Protein AF-A0A661SYS7-F1 (afdb_monomer_lite)

Structure (mmCIF, N/CA/C/O backbone):
data_AF-A0A661SYS7-F1
#
_entry.id   AF-A0A661SYS7-F1
#
loop_
_atom_site.group_PDB
_atom_site.id
_atom_site.type_symbol
_atom_site.label_atom_id
_atom_site.label_alt_id
_atom_site.label_comp_id
_atom_site.label_asym_id
_atom_site.label_entity_id
_atom_site.label_seq_id
_atom_site.pdbx_PDB_ins_code
_atom_site.Cartn_x
_atom_site.Cartn_y
_atom_site.Cartn_z
_atom_site.occupancy
_atom_site.B_iso_or_equiv
_atom_site.auth_seq_id
_atom_site.auth_comp_id
_atom_site.auth_asym_id
_atom_site.auth_atom_id
_atom_site.pdbx_PDB_model_num
ATOM 1 N N . MET A 1 1 ? -28.276 16.777 9.495 1.00 79.69 1 MET A N 1
ATOM 2 C CA . MET A 1 1 ? -27.075 16.550 8.661 1.00 79.69 1 MET A CA 1
ATOM 3 C C . MET A 1 1 ? -27.066 15.090 8.236 1.00 79.69 1 MET A C 1
ATOM 5 O O . MET A 1 1 ? -27.698 14.300 8.927 1.00 79.69 1 MET A O 1
ATOM 9 N N . ALA A 1 2 ? -26.453 14.749 7.099 1.00 90.81 2 ALA A N 1
ATOM 10 C CA . ALA A 1 2 ? -26.312 13.352 6.680 1.00 90.81 2 ALA A CA 1
ATOM 11 C C . ALA A 1 2 ? -25.307 12.628 7.593 1.00 90.81 2 ALA A C 1
ATOM 13 O O . ALA A 1 2 ? -24.306 13.231 7.975 1.00 90.81 2 ALA A O 1
ATOM 14 N N . ASP A 1 3 ? -25.590 11.375 7.947 1.00 94.62 3 ASP A N 1
ATOM 15 C CA . ASP A 1 3 ? -24.655 10.495 8.655 1.00 94.62 3 ASP A CA 1
ATOM 16 C C . ASP A 1 3 ? -23.738 9.830 7.620 1.00 94.62 3 ASP A C 1
ATOM 18 O O . ASP A 1 3 ? -24.224 9.177 6.695 1.00 94.62 3 ASP A O 1
ATOM 22 N N . LEU A 1 4 ? -22.430 10.059 7.743 1.00 96.00 4 LEU A N 1
ATOM 23 C CA . LEU A 1 4 ? -21.405 9.480 6.870 1.00 96.00 4 LEU A CA 1
ATOM 24 C C . LEU A 1 4 ? -20.674 8.309 7.535 1.00 96.00 4 LEU A C 1
ATOM 26 O O . LEU A 1 4 ? -19.713 7.804 6.965 1.00 96.00 4 LEU A O 1
ATOM 30 N N . SER A 1 5 ? -21.090 7.870 8.723 1.00 96.69 5 SER A N 1
ATOM 31 C CA . SER A 1 5 ? -20.424 6.764 9.399 1.00 96.69 5 SER A CA 1
ATOM 32 C C . SER A 1 5 ? -20.592 5.444 8.643 1.00 96.69 5 SER A C 1
ATOM 34 O O . SER A 1 5 ? -21.622 5.173 8.020 1.00 96.69 5 SER A O 1
ATOM 36 N N . VAL A 1 6 ? -19.555 4.608 8.686 1.00 97.56 6 VAL A N 1
ATOM 37 C CA . VAL A 1 6 ? -19.518 3.303 8.013 1.00 97.56 6 VAL A CA 1
ATOM 38 C C . VAL A 1 6 ? -18.922 2.244 8.930 1.00 97.56 6 VAL A C 1
ATOM 40 O O . VAL A 1 6 ? -18.131 2.553 9.817 1.00 97.56 6 VAL A O 1
ATOM 43 N N . VAL A 1 7 ? -19.284 0.980 8.711 1.00 97.81 7 VAL A N 1
ATOM 44 C CA . VAL A 1 7 ? -18.572 -0.153 9.310 1.00 97.81 7 VAL A CA 1
ATOM 45 C C . VAL A 1 7 ? -17.688 -0.765 8.234 1.00 97.81 7 VAL A C 1
ATOM 47 O O . VAL A 1 7 ? -18.194 -1.321 7.262 1.00 97.81 7 VAL A O 1
ATOM 50 N N . PHE A 1 8 ? -16.376 -0.654 8.403 1.00 97.06 8 PHE A N 1
ATOM 51 C CA . PHE A 1 8 ? -15.381 -1.187 7.480 1.00 97.06 8 PHE A CA 1
ATOM 52 C C . PHE A 1 8 ? -14.474 -2.166 8.217 1.00 97.06 8 PHE A C 1
ATOM 54 O O . PHE A 1 8 ? -13.973 -1.852 9.292 1.00 97.06 8 PHE A O 1
ATOM 61 N N . ALA A 1 9 ? -14.314 -3.374 7.668 1.00 95.62 9 ALA A N 1
ATOM 62 C CA . ALA A 1 9 ? -13.541 -4.454 8.286 1.00 95.62 9 ALA A CA 1
ATOM 63 C C . ALA A 1 9 ? -13.892 -4.691 9.778 1.00 95.62 9 ALA A C 1
ATOM 65 O O . ALA A 1 9 ? -13.035 -4.987 10.598 1.00 95.62 9 ALA A O 1
ATOM 66 N N . GLY A 1 10 ? -15.165 -4.523 10.157 1.00 94.62 10 GLY A N 1
ATOM 67 C CA . GLY A 1 10 ? -15.627 -4.683 11.544 1.00 94.62 10 GLY A CA 1
ATOM 68 C C . GLY A 1 10 ? -15.378 -3.486 12.474 1.00 94.62 10 GLY A C 1
ATOM 69 O O . GLY A 1 10 ? -15.810 -3.524 13.623 1.00 94.62 10 GLY A O 1
ATOM 70 N N . LYS A 1 11 ? -14.751 -2.405 11.995 1.00 95.00 11 LYS A N 1
ATOM 71 C CA . LYS A 1 11 ? -14.533 -1.155 12.739 1.00 95.00 11 LYS A CA 1
ATOM 72 C C . LYS A 1 11 ? -15.560 -0.104 12.325 1.00 95.00 11 LYS A C 1
ATOM 74 O O . LYS A 1 11 ? -15.851 0.050 11.140 1.00 95.00 11 LYS A O 1
ATOM 79 N N . LYS A 1 12 ? -16.123 0.624 13.293 1.00 97.31 12 LYS A N 1
ATOM 80 C CA . LYS A 1 12 ? -17.020 1.755 13.023 1.00 97.31 12 LYS A CA 1
ATOM 81 C C . LYS A 1 12 ? -16.184 3.016 12.820 1.00 97.31 12 LYS A C 1
ATOM 83 O O . LYS A 1 12 ? -15.505 3.438 13.745 1.00 97.31 12 LYS A O 1
ATOM 88 N N . LEU A 1 13 ? -16.281 3.617 11.641 1.00 97.94 13 LEU A N 1
ATOM 89 C CA . LEU A 1 13 ? -15.545 4.817 11.255 1.00 97.94 13 LEU A CA 1
ATOM 90 C C . LEU A 1 13 ? -16.510 5.991 11.080 1.00 97.94 13 LEU A C 1
ATOM 92 O O . LEU A 1 13 ? -17.631 5.808 10.597 1.00 97.94 13 LEU A O 1
ATOM 96 N N . ARG A 1 14 ? -16.075 7.206 11.421 1.00 97.00 14 ARG A N 1
ATOM 97 C CA . ARG A 1 14 ? -16.878 8.438 11.262 1.00 97.00 14 ARG A CA 1
ATOM 98 C C . ARG A 1 14 ? -17.193 8.816 9.813 1.00 97.00 14 ARG A C 1
ATOM 100 O O . ARG A 1 14 ? -18.133 9.566 9.566 1.00 97.00 14 ARG A O 1
ATOM 107 N N . SER A 1 15 ? -16.390 8.330 8.871 1.00 96.38 15 SER A N 1
ATOM 108 C CA . SER A 1 15 ? -16.443 8.681 7.452 1.00 96.38 15 SER A CA 1
ATOM 109 C C . SER A 1 15 ? -15.826 7.557 6.611 1.00 96.38 15 SER A C 1
ATOM 111 O O . SER A 1 15 ? -14.873 6.927 7.073 1.00 96.38 15 SER A O 1
ATOM 113 N N . PRO A 1 16 ? -16.294 7.311 5.371 1.00 96.31 16 PRO A N 1
ATOM 114 C CA . PRO A 1 16 ? -15.618 6.417 4.431 1.00 96.31 16 PRO A CA 1
ATOM 115 C C . PRO A 1 16 ? -14.382 7.060 3.787 1.00 96.31 16 PRO A C 1
ATOM 117 O O . PRO A 1 16 ? -13.710 6.419 2.985 1.00 96.31 16 PRO A O 1
ATOM 120 N N . LEU A 1 17 ? -14.126 8.344 4.052 1.00 96.62 17 LEU A N 1
ATOM 121 C CA . LEU A 1 17 ? -12.993 9.071 3.497 1.00 96.62 17 LEU A CA 1
ATOM 122 C C . LEU A 1 17 ? -11.786 8.905 4.413 1.00 96.62 17 LEU A C 1
ATOM 124 O O . LEU A 1 17 ? -11.873 9.190 5.605 1.00 96.62 17 LEU A O 1
ATOM 128 N N . GLY A 1 18 ? -10.652 8.520 3.846 1.00 94.31 18 GLY A N 1
ATOM 129 C CA . GLY A 1 18 ? -9.384 8.485 4.559 1.00 94.31 18 GLY A CA 1
ATOM 130 C C . GLY A 1 18 ? -8.212 8.744 3.629 1.00 94.31 18 GLY A C 1
ATOM 131 O O . GLY A 1 18 ? -8.386 9.074 2.452 1.00 94.31 18 GLY A O 1
ATOM 132 N N . ILE A 1 19 ? -7.011 8.622 4.179 1.00 92.31 19 ILE A N 1
ATOM 133 C CA . ILE A 1 19 ? -5.780 9.051 3.517 1.00 92.31 19 ILE A CA 1
ATOM 134 C C . ILE A 1 19 ? -4.969 7.835 3.106 1.00 92.31 19 ILE A C 1
ATOM 136 O O . ILE A 1 19 ? -4.569 7.056 3.961 1.00 92.31 19 ILE A O 1
ATOM 140 N N . ALA A 1 20 ? -4.729 7.663 1.805 1.00 91.19 20 ALA A N 1
ATOM 141 C CA . ALA A 1 20 ? -3.965 6.528 1.290 1.00 91.19 20 ALA A CA 1
ATOM 142 C C . ALA A 1 20 ? -2.535 6.492 1.859 1.00 91.19 20 ALA A C 1
ATOM 144 O O . ALA A 1 20 ? -1.969 7.537 2.163 1.00 91.19 20 ALA A O 1
ATOM 145 N N . SER A 1 21 ? -1.924 5.306 1.940 1.00 90.94 21 SER A N 1
ATOM 146 C CA . SER A 1 21 ? -0.518 5.170 2.350 1.00 90.94 21 SER A CA 1
ATOM 147 C C . SER A 1 21 ? 0.402 5.988 1.436 1.00 90.94 21 SER A C 1
ATOM 149 O O . SER A 1 21 ? 0.436 5.770 0.220 1.00 90.94 21 SER A O 1
ATOM 151 N N . HIS A 1 22 ? 1.129 6.934 2.023 1.00 83.56 22 HIS A N 1
ATOM 152 C CA . HIS A 1 22 ? 2.109 7.792 1.363 1.00 83.56 22 HIS A CA 1
ATOM 153 C C . HIS A 1 22 ? 3.153 8.232 2.394 1.00 83.56 22 HIS A C 1
ATOM 155 O O . HIS A 1 22 ? 2.853 8.267 3.579 1.00 83.56 22 HIS A O 1
ATOM 161 N N . ALA A 1 23 ? 4.373 8.540 1.954 1.00 69.62 23 ALA A N 1
ATOM 162 C CA . ALA A 1 23 ? 5.379 9.147 2.822 1.00 69.62 23 ALA A CA 1
ATOM 163 C C . ALA A 1 23 ? 5.215 10.671 2.758 1.00 69.62 23 ALA A C 1
ATOM 165 O O . ALA A 1 23 ? 5.449 11.258 1.697 1.00 69.62 23 ALA A O 1
ATOM 166 N N . VAL A 1 24 ? 4.782 11.301 3.853 1.00 63.81 24 VAL A N 1
ATOM 167 C CA . VAL A 1 24 ? 4.549 12.752 3.893 1.00 63.81 24 VAL A CA 1
ATOM 168 C C . VAL A 1 24 ? 5.875 13.508 3.926 1.00 63.81 24 VAL A C 1
ATOM 170 O O . VAL A 1 24 ? 6.081 14.453 3.159 1.00 63.81 24 VAL A O 1
ATOM 173 N N . PHE A 1 25 ? 6.790 13.106 4.811 1.00 61.47 25 PHE A N 1
ATOM 174 C CA . PHE A 1 25 ? 8.048 13.821 4.978 1.00 61.47 25 PHE A CA 1
ATOM 175 C C . PHE A 1 25 ? 9.115 13.361 3.983 1.00 61.47 25 PHE A C 1
ATOM 177 O O . PHE A 1 25 ? 9.434 12.175 3.857 1.00 61.47 25 PHE A O 1
ATOM 184 N N . ASN A 1 26 ? 9.732 14.352 3.325 1.00 51.50 26 ASN A N 1
ATOM 185 C CA . ASN A 1 26 ? 10.940 14.198 2.516 1.00 51.50 26 ASN A CA 1
ATOM 186 C C . ASN A 1 26 ? 12.103 13.708 3.409 1.00 51.50 26 ASN A C 1
ATOM 188 O O . ASN A 1 26 ? 12.916 14.507 3.870 1.00 51.50 26 ASN A O 1
ATOM 192 N N . GLY A 1 27 ? 12.154 12.409 3.707 1.00 51.44 27 GLY A N 1
ATOM 193 C CA . GLY A 1 27 ? 13.092 11.867 4.688 1.00 51.44 27 GLY A CA 1
ATOM 194 C C . GLY A 1 27 ? 13.005 10.362 4.974 1.00 51.44 27 GLY A C 1
ATOM 195 O O . GLY A 1 27 ? 13.936 9.843 5.574 1.00 51.44 27 GLY A O 1
ATOM 196 N N . GLY A 1 28 ? 11.982 9.641 4.495 1.00 50.62 28 GLY A N 1
ATOM 197 C CA . GLY A 1 28 ? 11.879 8.195 4.760 1.00 50.62 28 GLY A CA 1
ATOM 198 C C . GLY A 1 28 ? 11.514 7.893 6.218 1.00 50.62 28 GLY A C 1
ATOM 199 O O . GLY A 1 28 ? 12.083 6.986 6.809 1.00 50.62 28 GLY A O 1
ATOM 200 N N . LEU A 1 29 ? 10.598 8.688 6.792 1.00 58.44 29 LEU A N 1
ATOM 201 C CA . LEU A 1 29 ? 10.303 8.758 8.232 1.00 58.44 29 LEU A CA 1
ATOM 202 C C . LEU A 1 29 ? 11.557 8.895 9.101 1.00 58.44 29 LEU A C 1
ATOM 204 O O . LEU A 1 29 ? 11.936 7.991 9.835 1.00 58.44 29 LEU A O 1
ATOM 208 N N . ILE A 1 30 ? 12.179 10.073 9.058 1.00 64.44 30 ILE A N 1
ATOM 209 C CA . ILE A 1 30 ? 13.237 10.421 10.024 1.00 64.44 30 ILE A CA 1
ATOM 210 C C . ILE A 1 30 ? 12.635 10.649 11.422 1.00 64.44 30 ILE A C 1
ATOM 212 O O . ILE A 1 30 ? 13.337 10.538 12.421 1.00 64.44 30 ILE A O 1
ATOM 216 N N . ASP A 1 31 ? 11.347 11.001 11.494 1.00 84.88 31 ASP A N 1
ATOM 217 C CA . ASP A 1 31 ? 10.690 11.452 12.719 1.00 84.88 31 ASP A CA 1
ATOM 218 C C . ASP A 1 31 ? 9.232 10.950 12.770 1.00 84.88 31 ASP A C 1
ATOM 220 O O . ASP A 1 31 ? 8.354 11.568 12.157 1.00 84.88 31 ASP A O 1
ATOM 224 N N . PRO A 1 32 ? 8.964 9.813 13.439 1.00 89.31 32 PRO A N 1
ATOM 225 C CA . PRO A 1 32 ? 7.627 9.226 13.489 1.00 89.31 32 PRO A CA 1
ATOM 226 C C . PRO A 1 32 ? 6.611 10.109 14.222 1.00 89.31 32 PRO A C 1
ATOM 228 O O . PRO A 1 32 ? 5.442 10.101 13.855 1.00 89.31 32 PRO A O 1
ATOM 231 N N . HIS A 1 33 ? 7.040 10.928 15.186 1.00 91.19 33 HIS A N 1
ATOM 232 C CA . HIS A 1 33 ? 6.138 11.842 15.890 1.00 91.19 33 HIS A CA 1
ATOM 233 C C . HIS A 1 33 ? 5.642 12.961 14.974 1.00 91.19 33 HIS A C 1
ATOM 235 O O . HIS A 1 33 ? 4.456 13.258 14.961 1.00 91.19 33 HIS A O 1
ATOM 241 N N . LYS A 1 34 ? 6.514 13.523 14.127 1.00 89.94 34 LYS A N 1
ATOM 242 C CA . LYS A 1 34 ? 6.069 14.509 13.127 1.00 89.94 34 LYS A CA 1
ATOM 243 C C . LYS A 1 34 ? 5.132 13.910 12.088 1.00 89.94 34 LYS A C 1
ATOM 245 O O . LYS A 1 34 ? 4.201 14.584 11.659 1.00 89.94 34 LYS A O 1
ATOM 250 N N . GLU A 1 35 ? 5.389 12.675 11.653 1.00 90.00 35 GLU A N 1
ATOM 251 C CA . GLU A 1 35 ? 4.465 11.961 10.761 1.00 90.00 35 GLU A CA 1
ATOM 252 C C . GLU A 1 35 ? 3.107 11.757 11.445 1.00 90.00 35 GLU A C 1
ATOM 254 O O . GLU A 1 35 ? 2.084 12.010 10.814 1.00 90.00 35 GLU A O 1
ATOM 259 N N . ALA A 1 36 ? 3.085 11.403 12.735 1.00 92.94 36 ALA A N 1
ATOM 260 C CA . ALA A 1 36 ? 1.852 11.315 13.512 1.00 92.94 36 ALA A CA 1
ATOM 261 C C . ALA A 1 36 ? 1.118 12.665 13.578 1.00 92.94 36 ALA A C 1
ATOM 263 O O . ALA A 1 36 ? -0.054 12.717 13.212 1.00 92.94 36 ALA A O 1
ATOM 264 N N . ASP A 1 37 ? 1.811 13.753 13.943 1.00 92.81 37 ASP A N 1
ATOM 265 C CA . ASP A 1 37 ? 1.250 15.113 13.990 1.00 92.81 37 ASP A CA 1
ATOM 266 C C . ASP A 1 37 ? 0.576 15.478 12.659 1.00 92.81 37 ASP A C 1
ATOM 268 O O . ASP A 1 37 ? -0.565 15.937 12.619 1.00 92.81 37 ASP A O 1
ATOM 272 N N . HIS A 1 38 ? 1.260 15.210 11.544 1.00 92.31 38 HIS A N 1
ATOM 273 C CA . HIS A 1 38 ? 0.736 15.502 10.213 1.00 92.31 38 HIS A CA 1
ATOM 274 C C . HIS A 1 38 ? -0.471 14.629 9.850 1.00 92.31 38 HIS A C 1
ATOM 276 O O . HIS A 1 38 ? -1.446 15.112 9.275 1.00 92.31 38 HIS A O 1
ATOM 282 N N . LEU A 1 39 ? -0.440 13.334 10.178 1.00 93.56 39 LEU A N 1
ATOM 283 C CA . LEU A 1 39 ? -1.588 12.455 9.958 1.00 93.56 39 LEU A CA 1
ATOM 284 C C . LEU A 1 39 ? -2.795 12.886 10.803 1.00 93.56 39 LEU A C 1
ATOM 286 O O . LEU A 1 39 ? -3.928 12.793 10.324 1.00 93.56 39 LEU A O 1
ATOM 290 N N . MET A 1 40 ? -2.569 13.424 12.004 1.00 95.12 40 MET A N 1
ATOM 291 C CA . MET A 1 40 ? -3.621 13.982 12.854 1.00 95.12 40 MET A CA 1
ATOM 292 C C . MET A 1 40 ? -4.268 15.234 12.253 1.00 95.12 40 MET A C 1
ATOM 294 O O . MET A 1 40 ? -5.483 15.385 12.381 1.00 95.12 40 MET A O 1
ATOM 298 N N . GLU A 1 41 ? -3.544 16.060 11.487 1.00 95.38 41 GLU A N 1
ATOM 299 C CA . GLU A 1 41 ? -4.163 17.166 10.735 1.00 95.38 41 GLU A CA 1
ATOM 300 C C . GLU A 1 41 ? -5.267 16.654 9.788 1.00 95.38 41 GLU A C 1
ATOM 302 O O . GLU A 1 41 ? -6.340 17.251 9.676 1.00 95.38 41 GLU A O 1
ATOM 307 N N . TYR A 1 42 ? -5.063 15.503 9.135 1.00 95.06 42 TYR A N 1
ATOM 308 C CA . TYR A 1 42 ? -6.099 14.895 8.292 1.00 95.06 42 TYR A CA 1
ATOM 309 C C . TYR A 1 42 ? -7.298 14.387 9.096 1.00 95.06 42 TYR A C 1
ATOM 311 O O . TYR A 1 42 ? -8.441 14.463 8.632 1.00 95.06 42 TYR A O 1
ATOM 319 N N . VAL A 1 43 ? -7.050 13.876 10.300 1.00 96.19 43 VAL A N 1
ATOM 320 C CA . VAL A 1 43 ? -8.097 13.427 11.224 1.00 96.19 43 VAL A CA 1
ATOM 321 C C . VAL A 1 43 ? -8.955 14.605 11.683 1.00 96.19 43 VAL A C 1
ATOM 323 O O . VAL A 1 43 ? -10.187 14.506 11.669 1.00 96.19 43 VAL A O 1
ATOM 326 N N . GLU A 1 44 ? -8.335 15.744 11.997 1.00 95.81 44 GLU A N 1
ATOM 327 C CA . GLU A 1 44 ? -9.022 17.001 12.316 1.00 95.81 44 GLU A CA 1
ATOM 328 C C . GLU A 1 44 ? -9.856 17.524 11.136 1.00 95.81 44 GLU A C 1
ATOM 330 O O . GLU A 1 44 ? -10.951 18.056 11.329 1.00 95.81 44 GLU A O 1
ATOM 335 N N . MET A 1 45 ? -9.393 17.301 9.901 1.00 95.75 45 MET A N 1
ATOM 336 C CA . MET A 1 45 ? -10.143 17.604 8.674 1.00 95.75 45 MET A CA 1
ATOM 337 C C . MET A 1 45 ? -11.280 16.607 8.373 1.00 95.75 45 MET A C 1
ATOM 339 O O . MET A 1 45 ? -12.039 16.817 7.422 1.00 95.75 45 MET A O 1
ATOM 343 N N . GLY A 1 46 ? -11.441 15.551 9.177 1.00 94.94 46 GLY A N 1
ATOM 344 C CA . GLY A 1 46 ? -12.567 14.617 9.102 1.00 94.94 46 GLY A CA 1
ATOM 345 C C . GLY A 1 46 ? -12.265 13.263 8.455 1.00 94.94 46 GLY A C 1
ATOM 346 O O . GLY A 1 46 ? -13.209 12.561 8.075 1.00 94.94 46 GLY A O 1
ATOM 347 N N . ALA A 1 47 ? -10.992 12.875 8.323 1.00 96.75 47 ALA A N 1
ATOM 348 C CA . ALA A 1 47 ? -10.634 11.518 7.913 1.00 96.75 47 ALA A CA 1
ATOM 349 C C . ALA A 1 47 ? -11.178 10.476 8.912 1.00 96.75 47 ALA A C 1
ATOM 351 O O . ALA A 1 47 ? -11.082 10.645 10.126 1.00 96.75 47 ALA A O 1
ATOM 352 N N . GLY A 1 48 ? -11.767 9.396 8.394 1.00 97.19 48 GLY A N 1
ATOM 353 C CA . GLY A 1 48 ? -12.228 8.244 9.174 1.00 97.19 48 GLY A CA 1
ATOM 354 C C . GLY A 1 48 ? -11.168 7.160 9.354 1.00 97.19 48 GLY A C 1
ATOM 355 O O . GLY A 1 48 ? -11.363 6.238 10.137 1.00 97.19 48 GLY A O 1
ATOM 356 N N . TYR A 1 49 ? -10.053 7.254 8.634 1.00 97.44 49 TYR A N 1
ATOM 357 C CA . TYR A 1 49 ? -8.884 6.405 8.824 1.00 97.44 49 TYR A CA 1
ATOM 358 C C . TYR A 1 49 ? -7.642 7.061 8.220 1.00 97.44 49 TYR A C 1
ATOM 360 O O . TYR A 1 49 ? -7.728 7.837 7.257 1.00 97.44 49 TYR A O 1
ATOM 368 N N . VAL A 1 50 ? -6.483 6.694 8.754 1.00 96.31 50 VAL A N 1
ATOM 369 C CA . VAL A 1 50 ? -5.168 7.054 8.224 1.00 96.31 50 VAL A CA 1
ATOM 370 C C . VAL A 1 50 ? -4.366 5.789 7.970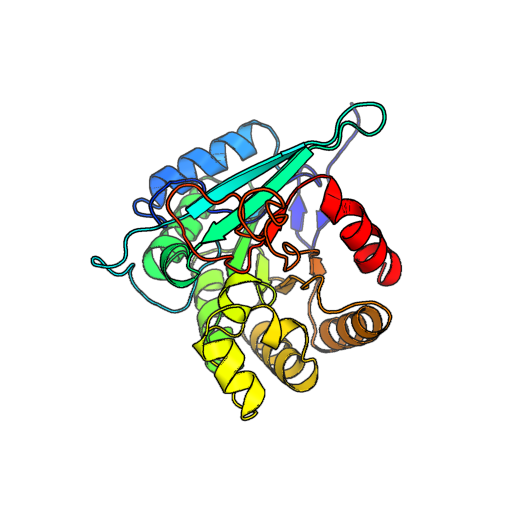 1.00 96.31 50 VAL A C 1
ATOM 372 O O . VAL A 1 50 ? -4.445 4.821 8.724 1.00 96.31 50 VAL A O 1
ATOM 375 N N . TYR A 1 51 ? -3.608 5.783 6.883 1.00 95.56 51 TYR A N 1
ATOM 376 C CA . TYR A 1 51 ? -2.641 4.729 6.627 1.00 95.56 51 TYR A CA 1
ATOM 377 C C . TYR A 1 51 ? -1.269 5.136 7.147 1.00 95.56 51 TYR A C 1
ATOM 379 O O . TYR A 1 51 ? -0.853 6.278 6.948 1.00 95.56 51 TYR A O 1
ATOM 387 N N . THR A 1 52 ? -0.523 4.181 7.701 1.00 94.50 52 THR A N 1
ATOM 388 C CA . THR A 1 52 ? 0.927 4.358 7.820 1.00 94.50 52 THR A CA 1
ATOM 389 C C . THR A 1 52 ? 1.548 4.455 6.420 1.00 94.50 52 THR A C 1
ATOM 391 O O . THR A 1 52 ? 0.995 3.930 5.435 1.00 94.50 52 THR A O 1
ATOM 394 N N . PRO A 1 53 ? 2.740 5.049 6.286 1.00 90.94 53 PRO A N 1
ATOM 395 C CA . PRO A 1 53 ? 3.595 4.796 5.134 1.00 90.94 53 PRO A CA 1
ATOM 396 C C . PRO A 1 53 ? 3.895 3.291 5.020 1.00 90.94 53 PRO A C 1
ATOM 398 O O . PRO A 1 53 ? 3.632 2.519 5.939 1.00 90.94 53 PRO A O 1
ATOM 401 N N . PHE A 1 54 ? 4.408 2.849 3.879 1.00 88.88 54 PHE A N 1
ATOM 402 C CA . PHE A 1 54 ? 4.662 1.430 3.621 1.00 88.88 54 PHE A CA 1
ATOM 403 C C . PHE A 1 54 ? 5.886 0.948 4.421 1.00 88.88 54 PHE A C 1
ATOM 405 O O . PHE A 1 54 ? 7.021 1.282 4.068 1.00 88.88 54 PHE A O 1
ATOM 412 N N . ILE A 1 55 ? 5.633 0.207 5.505 1.00 93.38 55 ILE A N 1
ATOM 413 C CA . ILE A 1 55 ? 6.622 -0.279 6.481 1.00 93.38 55 ILE A CA 1
ATOM 414 C C . ILE A 1 55 ? 7.219 -1.597 5.992 1.00 93.38 55 ILE A C 1
ATOM 416 O O . ILE A 1 55 ? 6.477 -2.550 5.738 1.00 93.38 55 ILE A O 1
ATOM 420 N N . ASN A 1 56 ? 8.543 -1.652 5.863 1.00 92.44 56 ASN A N 1
ATOM 421 C CA . ASN A 1 56 ? 9.272 -2.859 5.487 1.00 92.44 56 ASN A CA 1
ATOM 422 C C . ASN A 1 56 ? 9.859 -3.597 6.702 1.00 92.44 56 ASN A C 1
ATOM 424 O O . ASN A 1 56 ? 9.718 -3.168 7.844 1.00 92.44 56 ASN A O 1
ATOM 428 N N . ASN A 1 57 ? 10.513 -4.728 6.442 1.00 93.12 57 ASN A N 1
ATOM 429 C CA . ASN A 1 57 ? 11.124 -5.589 7.455 1.00 93.12 57 ASN A CA 1
ATOM 430 C C . ASN A 1 57 ? 12.569 -5.203 7.837 1.00 93.12 57 ASN A C 1
ATOM 432 O O . ASN A 1 57 ? 13.237 -5.981 8.512 1.00 93.12 57 ASN A O 1
ATOM 436 N N . GLU A 1 58 ? 13.084 -4.061 7.377 1.00 91.62 58 GLU A N 1
ATOM 437 C CA . GLU A 1 58 ? 14.403 -3.562 7.779 1.00 91.62 58 GLU A CA 1
ATOM 438 C C . GLU A 1 58 ? 14.258 -2.613 8.973 1.00 91.62 58 GLU A C 1
ATOM 440 O O . GLU A 1 58 ? 13.415 -1.719 8.947 1.00 91.62 58 GLU A O 1
ATOM 445 N N . ASP A 1 59 ? 15.112 -2.758 9.987 1.00 92.62 59 ASP A N 1
ATOM 446 C CA . ASP A 1 59 ? 14.995 -2.005 11.244 1.00 92.62 59 ASP A CA 1
ATOM 447 C C . ASP A 1 59 ? 15.112 -0.485 11.064 1.00 92.62 59 ASP A C 1
ATOM 449 O O . ASP A 1 59 ? 14.298 0.272 11.592 1.00 92.62 59 ASP A O 1
ATOM 453 N N . GLU A 1 60 ? 16.123 -0.032 10.315 1.00 89.56 60 GLU A N 1
ATOM 454 C CA . GLU A 1 60 ? 16.546 1.371 10.261 1.00 89.56 60 GLU A CA 1
ATOM 455 C C . GLU A 1 60 ? 16.903 1.826 8.849 1.00 89.56 60 GLU A C 1
ATOM 457 O O . GLU A 1 60 ? 17.327 1.038 7.999 1.00 89.56 60 GLU A O 1
ATOM 462 N N . HIS A 1 61 ? 16.748 3.128 8.586 1.00 84.75 61 HIS A N 1
ATOM 463 C CA . HIS A 1 61 ? 16.979 3.652 7.241 1.00 84.75 61 HIS A CA 1
ATOM 464 C C . HIS A 1 61 ? 18.486 3.719 6.959 1.00 84.75 61 HIS A C 1
ATOM 466 O O . HIS A 1 61 ? 19.238 4.251 7.787 1.00 84.75 61 HIS A O 1
ATOM 472 N N . PRO A 1 62 ? 18.962 3.251 5.788 1.00 81.50 62 PRO A N 1
ATOM 473 C CA . PRO A 1 62 ? 20.372 3.353 5.427 1.00 81.50 62 PRO A CA 1
ATOM 474 C C . PRO A 1 62 ? 20.824 4.819 5.414 1.00 81.50 62 PRO A C 1
ATOM 476 O O . PRO A 1 62 ? 20.182 5.677 4.797 1.00 81.50 62 PRO A O 1
ATOM 479 N N . LYS A 1 63 ? 21.948 5.113 6.082 1.00 82.44 63 LYS A N 1
ATOM 480 C CA . LYS A 1 63 ? 22.485 6.483 6.237 1.00 82.44 63 LYS A CA 1
ATOM 481 C C . LYS A 1 63 ? 23.069 7.023 4.931 1.00 82.44 63 LYS A C 1
ATOM 483 O O . LYS A 1 63 ? 23.076 8.225 4.687 1.00 82.44 63 LYS A O 1
ATOM 488 N N . GLU A 1 64 ? 23.577 6.126 4.102 1.00 83.06 64 GLU A N 1
ATOM 489 C CA . GLU A 1 64 ? 24.262 6.384 2.839 1.00 83.06 64 GLU A CA 1
ATOM 490 C C . GLU A 1 64 ? 23.320 6.479 1.631 1.00 83.06 64 GLU A C 1
ATOM 492 O O . GLU A 1 64 ? 23.749 6.875 0.546 1.00 83.06 64 GLU A O 1
ATOM 497 N N . ALA A 1 65 ? 22.038 6.157 1.807 1.00 78.56 65 ALA A N 1
ATOM 498 C CA . ALA A 1 65 ? 21.051 6.148 0.737 1.00 78.56 65 ALA A CA 1
ATOM 499 C C . ALA A 1 65 ? 19.862 7.056 1.084 1.00 78.56 65 ALA A C 1
ATOM 501 O O . ALA A 1 65 ? 18.752 6.561 1.260 1.00 78.56 65 ALA A O 1
ATOM 502 N N . PRO A 1 66 ? 20.061 8.387 1.180 1.00 77.69 66 PRO A N 1
ATOM 503 C CA . PRO A 1 66 ? 18.985 9.295 1.541 1.00 77.69 66 PRO A CA 1
ATOM 504 C C . PRO A 1 66 ? 17.837 9.214 0.522 1.00 77.69 66 PRO A C 1
ATOM 506 O O . PRO A 1 66 ? 18.097 9.028 -0.678 1.00 77.69 66 PRO A O 1
ATOM 509 N N . PRO A 1 67 ? 16.590 9.402 0.978 1.00 78.19 67 PRO A N 1
ATOM 510 C CA . PRO A 1 67 ? 15.411 9.361 0.130 1.00 78.19 67 PRO A CA 1
ATOM 511 C C . PRO A 1 67 ? 15.504 10.231 -1.116 1.00 78.19 67 PRO A C 1
ATOM 513 O O . PRO A 1 67 ? 15.977 11.371 -1.081 1.00 78.19 67 PRO A O 1
ATOM 516 N N . ALA A 1 68 ? 15.034 9.681 -2.235 1.00 79.00 68 ALA A N 1
ATOM 517 C CA . ALA A 1 68 ? 15.116 10.326 -3.535 1.00 79.00 68 ALA A CA 1
ATOM 518 C C . ALA A 1 68 ? 13.878 10.034 -4.389 1.00 79.00 68 ALA A C 1
ATOM 520 O O . ALA A 1 68 ? 13.574 8.886 -4.708 1.00 79.00 68 ALA A O 1
ATOM 521 N N . TRP A 1 69 ? 13.211 11.092 -4.839 1.00 82.81 69 TRP A N 1
ATOM 522 C CA . TRP A 1 69 ? 12.086 11.046 -5.777 1.00 82.81 69 TRP A CA 1
ATOM 523 C C . TRP A 1 69 ? 12.236 12.130 -6.839 1.00 82.81 69 TRP A C 1
ATOM 525 O O . TRP A 1 69 ? 12.810 13.202 -6.625 1.00 82.81 69 TRP A O 1
ATOM 535 N N . LYS A 1 70 ? 11.658 11.863 -8.004 1.00 86.75 70 LYS A N 1
ATOM 536 C CA . LYS A 1 70 ? 11.398 12.846 -9.044 1.00 86.75 70 LYS A CA 1
ATOM 537 C C . LYS A 1 70 ? 9.924 12.807 -9.386 1.00 86.75 70 LYS A C 1
ATOM 539 O O . LYS A 1 70 ? 9.385 11.765 -9.748 1.00 86.75 70 LYS A O 1
ATOM 544 N N . PHE A 1 71 ? 9.317 13.980 -9.320 1.00 88.81 71 PHE A N 1
ATOM 545 C CA . PHE A 1 71 ? 7.935 14.217 -9.693 1.00 88.81 71 PHE A CA 1
ATOM 546 C C . PHE A 1 71 ? 7.884 14.879 -11.067 1.00 88.81 71 PHE A C 1
ATOM 548 O O . PHE A 1 71 ? 8.613 15.839 -11.329 1.00 88.81 71 PHE A O 1
ATOM 555 N N . MET A 1 72 ? 7.018 14.386 -11.946 1.00 88.50 72 MET A N 1
ATOM 556 C CA . MET A 1 72 ? 6.711 15.035 -13.216 1.00 88.50 72 MET A CA 1
ATOM 557 C C . MET A 1 72 ? 5.201 15.155 -13.367 1.00 88.50 72 MET A C 1
ATOM 559 O O . MET A 1 72 ? 4.492 14.160 -13.486 1.00 88.50 72 MET A O 1
ATOM 563 N N . ASN A 1 73 ? 4.718 16.394 -13.398 1.00 88.44 73 ASN A N 1
ATOM 564 C CA . ASN A 1 73 ? 3.317 16.671 -13.675 1.00 88.44 73 ASN A CA 1
ATOM 565 C C . ASN A 1 73 ? 3.012 16.400 -15.148 1.00 88.44 73 ASN A C 1
ATOM 567 O O . ASN A 1 73 ? 3.692 16.905 -16.046 1.00 88.44 73 ASN A O 1
ATOM 571 N N . VAL A 1 74 ? 1.945 15.651 -15.389 1.00 82.62 74 VAL A N 1
ATOM 572 C CA . VAL A 1 74 ? 1.369 15.431 -16.711 1.00 82.62 74 VAL A CA 1
ATOM 573 C C . VAL A 1 74 ? 0.059 16.198 -16.763 1.00 82.62 74 VAL A C 1
ATOM 575 O O . VAL A 1 74 ? -0.796 16.039 -15.898 1.00 82.62 74 VAL A O 1
ATOM 578 N N . ARG A 1 75 ? -0.099 17.060 -17.768 1.00 82.56 75 ARG A N 1
ATOM 579 C CA . ARG A 1 75 ? -1.331 17.825 -17.977 1.00 82.56 75 ARG A CA 1
ATOM 580 C C . ARG A 1 75 ? -1.767 17.733 -19.427 1.00 82.56 75 ARG A C 1
ATOM 582 O O . ARG A 1 75 ? -0.951 17.943 -20.327 1.00 82.56 75 ARG A O 1
ATOM 589 N N . SER A 1 76 ? -3.045 17.454 -19.659 1.00 75.69 76 SER A N 1
ATOM 590 C CA . SER A 1 76 ? -3.653 17.599 -20.979 1.00 75.69 76 SER A CA 1
ATOM 591 C C . SER A 1 76 ? -4.319 18.967 -21.117 1.00 75.69 76 SER A C 1
ATOM 593 O O . SER A 1 76 ? -4.755 19.582 -20.146 1.00 75.69 76 SER A O 1
ATOM 595 N N . ARG A 1 77 ? -4.354 19.490 -22.346 1.00 76.44 77 ARG A N 1
ATOM 596 C CA . ARG A 1 77 ? -5.067 20.738 -22.644 1.00 76.44 77 ARG A CA 1
ATOM 597 C C . ARG A 1 77 ? -6.577 20.470 -22.702 1.00 76.44 77 ARG A C 1
ATOM 599 O O . ARG A 1 77 ? -7.019 19.327 -22.821 1.00 76.44 77 ARG A O 1
ATOM 606 N N . SER A 1 78 ? -7.365 21.540 -22.644 1.00 78.75 78 SER A N 1
ATOM 607 C CA . SER A 1 78 ? -8.802 21.508 -22.955 1.00 78.75 78 SER A CA 1
ATOM 608 C C . SER A 1 78 ? -9.072 20.772 -24.290 1.00 78.75 78 SER A C 1
ATOM 610 O O . SER A 1 78 ? -8.253 20.902 -25.206 1.00 78.75 78 SER A O 1
ATOM 612 N N . PRO A 1 79 ? -10.171 19.995 -24.421 1.00 75.94 79 PRO A N 1
ATOM 613 C CA . PRO A 1 79 ? -11.299 19.874 -23.484 1.00 75.94 79 PRO A CA 1
ATOM 614 C C . PRO A 1 79 ? -11.115 18.833 -22.373 1.00 75.94 79 PRO A C 1
ATOM 616 O O . PRO A 1 79 ? -11.940 18.780 -21.469 1.00 75.94 79 PRO A O 1
ATOM 619 N N . PHE A 1 80 ? -10.058 18.016 -22.416 1.00 72.44 80 PHE A N 1
ATOM 620 C CA . PHE A 1 80 ? -9.878 16.933 -21.444 1.00 72.44 80 PHE A CA 1
ATOM 621 C C . PHE A 1 80 ? -9.375 17.434 -20.084 1.00 72.44 80 PHE A C 1
ATOM 623 O O . PHE A 1 80 ? -9.854 16.948 -19.068 1.00 72.44 80 PHE A O 1
ATOM 630 N N . ALA A 1 81 ? -8.439 18.397 -20.069 1.00 75.69 81 ALA A N 1
ATOM 631 C CA . ALA A 1 81 ? -7.928 19.064 -18.857 1.00 75.69 81 ALA A CA 1
ATOM 632 C C . ALA A 1 81 ? -7.550 18.108 -17.700 1.00 75.69 81 ALA A C 1
ATOM 634 O O . ALA A 1 81 ? -7.759 18.407 -16.528 1.00 75.69 81 ALA A O 1
ATOM 635 N N . MET A 1 82 ? -7.006 16.941 -18.037 1.00 73.00 82 MET A N 1
ATOM 636 C CA . MET A 1 82 ? -6.606 15.927 -17.067 1.00 73.00 82 MET A CA 1
ATOM 637 C C . MET A 1 82 ? -5.248 16.292 -16.481 1.00 73.00 82 MET A C 1
ATOM 639 O O . MET A 1 82 ? -4.321 16.610 -17.230 1.00 73.00 82 MET A O 1
ATOM 643 N N . GLU A 1 83 ? -5.122 16.187 -15.164 1.00 83.19 83 GLU A N 1
ATOM 644 C CA . GLU A 1 83 ? -3.844 16.256 -14.460 1.00 83.19 83 GLU A CA 1
ATOM 645 C C . GLU A 1 83 ? -3.460 14.864 -13.951 1.00 83.19 83 GLU A C 1
ATOM 647 O O . GLU A 1 83 ? -4.322 14.033 -13.667 1.00 83.19 83 GLU A O 1
ATOM 652 N N . GLY A 1 84 ? -2.163 14.601 -13.868 1.00 86.50 84 GLY A N 1
ATOM 653 C CA . GLY A 1 84 ? -1.591 13.372 -13.341 1.00 86.50 84 GLY A CA 1
ATOM 654 C C . GLY A 1 84 ? -0.154 13.605 -12.896 1.00 86.50 84 GLY A C 1
ATOM 655 O O . GLY A 1 84 ? 0.453 14.635 -13.206 1.00 86.50 84 GLY A O 1
ATOM 656 N N . LEU A 1 85 ? 0.389 12.639 -12.169 1.00 89.94 85 LEU A N 1
ATOM 657 C CA . LEU A 1 85 ? 1.714 12.711 -11.576 1.00 89.94 85 LEU A CA 1
ATOM 658 C C . LEU A 1 85 ? 2.496 11.448 -11.914 1.00 89.94 85 LEU A C 1
ATOM 660 O O . LEU A 1 85 ? 2.046 10.341 -11.638 1.00 89.94 85 LEU A O 1
ATOM 664 N N . LEU A 1 86 ? 3.678 11.617 -12.494 1.00 90.56 86 LEU A N 1
ATOM 665 C CA . LEU A 1 86 ? 4.664 10.552 -12.603 1.00 90.56 86 LEU A CA 1
ATOM 666 C C . LEU A 1 86 ? 5.654 10.646 -11.454 1.00 90.56 86 LEU A C 1
ATOM 668 O O . LEU A 1 86 ? 6.175 11.731 -11.179 1.00 90.56 86 LEU A O 1
ATOM 672 N N . VAL A 1 87 ? 5.958 9.502 -10.852 1.00 89.81 87 VAL A N 1
ATOM 673 C CA . VAL A 1 87 ? 6.926 9.387 -9.760 1.00 89.81 87 VAL A CA 1
ATOM 674 C C . VAL A 1 87 ? 7.997 8.383 -10.141 1.00 89.81 87 VAL A C 1
ATOM 676 O O . VAL A 1 87 ? 7.712 7.202 -10.325 1.00 89.81 87 VAL A O 1
ATOM 679 N N . ALA A 1 88 ? 9.232 8.860 -10.265 1.00 88.06 88 ALA A N 1
ATOM 680 C CA . ALA A 1 88 ? 10.416 8.019 -10.384 1.00 88.06 88 ALA A CA 1
ATOM 681 C C . ALA A 1 88 ? 11.203 8.082 -9.074 1.00 88.06 88 ALA A C 1
ATOM 683 O O . ALA A 1 88 ? 11.469 9.166 -8.556 1.00 88.06 88 ALA A O 1
ATOM 684 N N . THR A 1 89 ? 11.560 6.928 -8.530 1.00 85.38 89 THR A N 1
ATOM 685 C CA . THR A 1 89 ? 12.201 6.795 -7.219 1.00 85.38 89 THR A CA 1
ATOM 686 C C . THR A 1 89 ? 12.897 5.437 -7.129 1.00 85.38 89 THR A C 1
ATOM 688 O O . THR A 1 89 ? 12.715 4.597 -8.008 1.00 85.38 89 THR A O 1
ATOM 691 N N . GLU A 1 90 ? 13.713 5.243 -6.101 1.00 83.12 90 GLU A N 1
ATOM 692 C CA . GLU A 1 90 ? 14.318 3.959 -5.747 1.00 83.12 90 GLU A CA 1
ATOM 693 C C . GLU A 1 90 ? 13.582 3.443 -4.515 1.00 83.12 90 GLU A C 1
ATOM 695 O O . GLU A 1 90 ? 13.535 4.150 -3.505 1.00 83.12 90 GLU A O 1
ATOM 700 N N . ALA A 1 91 ? 12.976 2.255 -4.597 1.00 80.75 91 ALA A N 1
ATOM 701 C CA . ALA A 1 91 ? 12.023 1.820 -3.583 1.00 80.75 91 ALA A CA 1
ATOM 702 C C . ALA A 1 91 ? 12.690 1.736 -2.210 1.00 80.75 91 ALA A C 1
ATOM 704 O O . ALA A 1 91 ? 12.178 2.299 -1.245 1.00 80.75 91 ALA A O 1
ATOM 705 N N . ASN A 1 92 ? 13.885 1.141 -2.155 1.00 81.12 92 ASN A N 1
ATOM 706 C CA . ASN A 1 92 ? 14.663 0.990 -0.929 1.00 81.12 92 ASN A CA 1
ATOM 707 C C . ASN A 1 92 ? 14.874 2.313 -0.162 1.00 81.12 92 ASN A C 1
ATOM 709 O O . ASN A 1 92 ? 14.910 2.329 1.066 1.00 81.12 92 ASN A O 1
ATOM 713 N N . ARG A 1 93 ? 14.949 3.446 -0.870 1.00 82.88 93 ARG A N 1
ATOM 714 C CA . ARG A 1 93 ? 15.198 4.763 -0.265 1.00 82.88 93 ARG A CA 1
ATOM 715 C C . ARG A 1 93 ? 13.951 5.482 0.237 1.00 82.88 93 ARG A C 1
ATOM 717 O O . ARG A 1 93 ? 14.067 6.572 0.781 1.00 82.88 93 ARG A O 1
ATOM 724 N N . ILE A 1 94 ? 12.761 4.955 -0.033 1.00 82.94 94 ILE A N 1
ATOM 725 C CA . ILE A 1 94 ? 11.501 5.618 0.331 1.00 82.94 94 ILE A CA 1
ATOM 726 C C . ILE A 1 94 ? 10.623 4.778 1.253 1.00 82.94 94 ILE A C 1
ATOM 728 O O . ILE A 1 94 ? 9.640 5.305 1.766 1.00 82.94 94 ILE A O 1
ATOM 732 N N . MET A 1 95 ? 10.954 3.497 1.458 1.00 85.81 95 MET A N 1
ATOM 733 C CA . MET A 1 95 ? 10.228 2.643 2.400 1.00 85.81 95 MET A CA 1
ATOM 734 C C . MET A 1 95 ? 10.432 3.110 3.833 1.00 85.81 95 MET A C 1
ATOM 736 O O . MET A 1 95 ? 11.554 3.407 4.252 1.00 85.81 95 MET A O 1
ATOM 740 N N . CYS A 1 96 ? 9.335 3.129 4.584 1.00 89.50 96 CYS A N 1
ATOM 741 C CA . CYS A 1 96 ? 9.401 3.278 6.024 1.00 89.50 96 CYS A CA 1
ATOM 742 C C . CYS A 1 96 ? 10.050 2.033 6.612 1.00 89.50 96 CYS A C 1
ATOM 744 O O . CYS A 1 96 ? 9.784 0.917 6.166 1.00 89.50 96 CYS A O 1
ATOM 746 N N . ARG A 1 97 ? 10.917 2.243 7.591 1.00 91.75 97 ARG A N 1
ATOM 747 C CA . ARG A 1 97 ? 11.610 1.169 8.287 1.00 91.75 97 ARG A CA 1
ATOM 748 C C . ARG A 1 97 ? 10.829 0.725 9.502 1.00 91.75 97 ARG A C 1
ATOM 750 O O . ARG A 1 97 ? 9.984 1.470 9.997 1.00 91.75 97 ARG A O 1
ATOM 757 N N . LEU A 1 98 ? 11.099 -0.493 9.943 1.00 94.44 98 LEU A N 1
ATOM 758 C CA . LEU A 1 98 ? 10.308 -1.178 10.946 1.00 94.44 98 LEU A CA 1
ATOM 759 C C . LEU A 1 98 ? 10.219 -0.364 12.235 1.00 94.44 98 LEU A C 1
ATOM 761 O O . LEU A 1 98 ? 9.117 -0.007 12.634 1.00 94.44 98 LEU A O 1
ATOM 765 N N . ASN A 1 99 ? 11.353 0.011 12.832 1.00 95.12 99 ASN A N 1
ATOM 766 C CA . ASN A 1 99 ? 11.366 0.722 14.111 1.00 95.12 99 ASN A CA 1
ATOM 767 C C . ASN A 1 99 ? 10.578 2.044 14.073 1.00 95.12 99 ASN A C 1
ATOM 769 O O . ASN A 1 99 ? 9.634 2.179 14.854 1.00 95.12 99 ASN A O 1
ATOM 773 N N . PRO A 1 100 ? 10.866 3.006 13.167 1.00 93.06 100 PRO A N 1
ATOM 774 C CA . PRO A 1 100 ? 10.073 4.232 13.099 1.00 93.06 100 PRO A CA 1
ATOM 775 C C . PRO A 1 100 ? 8.612 3.966 12.708 1.00 93.06 100 PRO A C 1
ATOM 777 O O . PRO A 1 100 ? 7.723 4.681 13.164 1.00 93.06 100 PRO A O 1
ATOM 780 N N . GLY A 1 101 ? 8.337 2.940 11.899 1.00 94.81 101 GLY A N 1
ATOM 781 C CA . GLY A 1 101 ? 6.979 2.539 11.538 1.00 94.81 101 GLY A CA 1
ATOM 782 C C . GLY A 1 101 ? 6.158 2.047 12.732 1.00 94.81 101 GLY A C 1
ATOM 783 O O . GLY A 1 101 ? 5.016 2.470 12.897 1.00 94.81 101 GLY A O 1
ATOM 784 N N . LEU A 1 102 ? 6.738 1.203 13.588 1.00 97.12 102 LEU A N 1
ATOM 785 C CA . LEU A 1 102 ? 6.093 0.727 14.814 1.00 97.12 102 LEU A CA 1
ATOM 786 C C . LEU A 1 102 ? 5.873 1.879 15.800 1.00 97.12 102 LEU A C 1
ATOM 788 O O . LEU A 1 102 ? 4.758 2.052 16.282 1.00 97.12 102 LEU A O 1
ATOM 792 N N . THR A 1 103 ? 6.878 2.738 16.004 1.00 96.25 103 THR A N 1
ATOM 793 C CA . THR A 1 103 ? 6.741 3.938 16.847 1.00 96.25 103 THR A CA 1
ATOM 794 C C . THR A 1 103 ? 5.649 4.885 16.345 1.00 96.25 103 THR A C 1
ATOM 796 O O . THR A 1 103 ? 4.932 5.483 17.147 1.00 96.25 103 THR A O 1
ATOM 799 N N . LEU A 1 104 ? 5.484 5.026 15.025 1.00 95.56 104 LEU A N 1
ATOM 800 C CA . LEU A 1 104 ? 4.384 5.800 14.449 1.00 95.56 104 LEU A CA 1
ATOM 801 C C . LEU A 1 104 ? 3.023 5.188 14.804 1.00 95.56 104 LEU A C 1
ATOM 803 O O . LEU A 1 104 ? 2.116 5.924 15.184 1.00 95.56 104 LEU A O 1
ATOM 807 N N . ILE A 1 105 ? 2.870 3.866 14.678 1.00 97.38 105 ILE A N 1
ATOM 808 C CA . ILE A 1 105 ? 1.621 3.171 15.026 1.00 97.38 105 ILE A CA 1
ATOM 809 C C . ILE A 1 105 ? 1.300 3.376 16.509 1.00 97.38 105 ILE A C 1
ATOM 811 O O . ILE A 1 105 ? 0.177 3.760 16.829 1.00 97.38 105 ILE A O 1
ATOM 815 N N . GLU A 1 106 ? 2.286 3.186 17.389 1.00 97.94 106 GLU A N 1
ATOM 816 C CA . GLU A 1 106 ? 2.147 3.393 18.835 1.00 97.94 106 GLU A CA 1
ATOM 817 C C . GLU A 1 106 ? 1.712 4.832 19.147 1.00 97.94 106 GLU A C 1
ATOM 819 O O . GLU A 1 106 ? 0.725 5.038 19.847 1.00 97.94 106 GLU A O 1
ATOM 824 N N . THR A 1 107 ? 2.385 5.824 18.551 1.00 96.44 107 THR A N 1
ATOM 825 C CA . THR A 1 107 ? 2.066 7.251 18.739 1.00 96.44 107 THR A CA 1
ATOM 826 C C . THR A 1 107 ? 0.645 7.568 18.269 1.00 96.44 107 THR A C 1
ATOM 828 O O . THR A 1 107 ? -0.134 8.179 18.993 1.00 96.44 107 THR A O 1
ATOM 831 N N . LEU A 1 108 ? 0.262 7.112 17.071 1.00 95.81 108 LEU A N 1
ATOM 832 C CA . LEU A 1 108 ? -1.094 7.311 16.555 1.00 95.81 108 LEU A CA 1
ATOM 833 C C . LEU A 1 108 ? -2.140 6.654 17.457 1.00 95.81 108 LEU A C 1
ATOM 835 O O . LEU A 1 108 ? -3.215 7.211 17.654 1.00 95.81 108 LEU A O 1
ATOM 839 N N . ARG A 1 109 ? 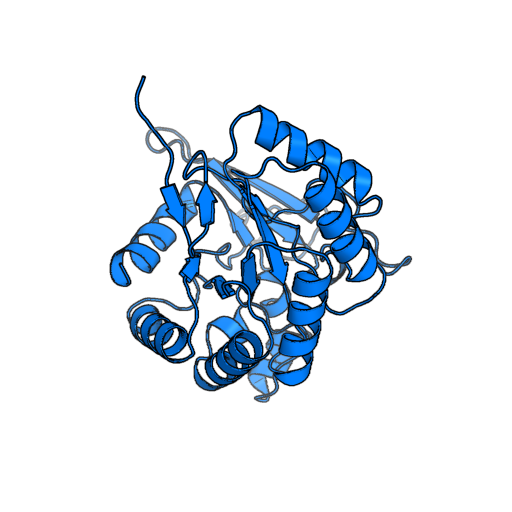-1.849 5.475 18.010 1.00 94.44 109 ARG A N 1
ATOM 840 C CA . ARG A 1 109 ? -2.794 4.743 18.854 1.00 94.44 109 ARG A CA 1
ATOM 841 C C . ARG A 1 109 ? -3.114 5.473 20.160 1.00 94.44 109 ARG A C 1
ATOM 843 O O . ARG A 1 109 ? -4.216 5.292 20.676 1.00 94.44 109 ARG A O 1
ATOM 850 N N . GLU A 1 110 ? -2.184 6.265 20.685 1.00 93.88 110 GLU A N 1
ATOM 851 C CA . GLU A 1 110 ? -2.392 7.065 21.898 1.00 93.88 110 GLU A CA 1
ATOM 852 C C . GLU A 1 110 ? -3.360 8.237 21.669 1.00 93.88 110 GLU A C 1
ATOM 854 O O . GLU A 1 110 ? -4.182 8.525 22.542 1.00 93.88 110 GLU A O 1
ATOM 859 N N . ASP A 1 111 ? -3.308 8.859 20.487 1.00 94.12 111 ASP A N 1
ATOM 860 C CA . ASP A 1 111 ? -4.006 10.120 20.202 1.00 94.12 111 ASP A CA 1
ATOM 861 C C . ASP A 1 111 ? -5.238 9.979 19.288 1.00 94.12 111 ASP A C 1
ATOM 863 O O . ASP A 1 111 ? -6.082 10.884 19.223 1.00 94.12 111 ASP A O 1
ATOM 867 N N . LEU A 1 112 ? -5.374 8.861 18.566 1.00 95.50 112 LEU A N 1
ATOM 868 C CA . LEU A 1 112 ? -6.472 8.664 17.623 1.00 95.50 112 LEU A CA 1
ATOM 869 C C . LEU A 1 112 ? -7.832 8.508 18.331 1.00 95.50 112 LEU A C 1
ATOM 871 O O . LEU A 1 112 ? -7.975 7.704 19.254 1.00 95.50 112 LEU A O 1
ATOM 875 N N . PRO A 1 113 ? -8.882 9.205 17.859 1.00 96.69 113 PRO A N 1
ATOM 876 C CA . PRO A 1 113 ? -10.246 8.970 18.322 1.00 96.69 113 PRO A CA 1
ATOM 877 C C . PRO A 1 113 ? -10.741 7.549 18.005 1.00 96.69 113 PRO A C 1
ATOM 879 O O . PRO A 1 113 ? -10.451 7.019 16.938 1.00 96.69 113 PRO A O 1
ATOM 882 N N . ASP A 1 114 ? -11.602 6.983 18.858 1.00 95.75 114 ASP A N 1
ATOM 883 C CA . ASP A 1 114 ? -12.151 5.617 18.706 1.00 95.75 114 ASP A CA 1
ATOM 884 C C . ASP A 1 114 ? -12.884 5.341 17.374 1.00 95.75 114 ASP A C 1
ATOM 886 O O . ASP A 1 114 ? -13.053 4.189 16.972 1.00 95.75 114 ASP A O 1
ATOM 890 N N . ASP A 1 115 ? -13.388 6.384 16.713 1.00 96.75 115 ASP A N 1
ATOM 891 C CA . ASP A 1 115 ? -14.102 6.326 15.433 1.00 96.75 115 ASP A CA 1
ATOM 892 C C . ASP A 1 115 ? -13.198 6.641 14.223 1.00 96.75 115 ASP A C 1
ATOM 894 O O . ASP A 1 115 ? -13.703 6.937 13.130 1.00 96.75 115 ASP A O 1
ATOM 898 N N . VAL A 1 116 ? -11.877 6.574 14.418 1.00 97.88 116 VAL A N 1
ATOM 899 C CA . VAL A 1 116 ? -10.831 6.706 13.399 1.00 97.88 116 VAL A CA 1
ATOM 900 C C . VAL A 1 116 ? -9.849 5.544 13.539 1.00 97.88 116 VAL A C 1
ATOM 902 O O . VAL A 1 116 ? -9.365 5.267 14.628 1.00 97.88 116 VAL A O 1
ATOM 905 N N . ALA A 1 117 ? -9.543 4.856 12.438 1.00 97.69 117 ALA A N 1
ATOM 906 C CA . ALA A 1 117 ? -8.629 3.710 12.458 1.00 97.69 117 ALA A CA 1
ATOM 907 C C . ALA A 1 117 ? -7.240 4.056 11.907 1.00 97.69 117 ALA A C 1
ATOM 909 O O . ALA A 1 117 ? -7.127 4.764 10.900 1.00 97.69 117 ALA A O 1
ATOM 910 N N . VAL A 1 118 ? -6.196 3.467 12.495 1.00 97.38 118 VAL A N 1
ATOM 911 C CA . VAL A 1 118 ? -4.879 3.355 11.852 1.00 97.38 118 VAL A CA 1
ATOM 912 C C . VAL A 1 118 ? -4.796 2.047 11.063 1.00 97.38 118 VAL A C 1
ATOM 914 O O . VAL A 1 118 ? -4.993 0.955 11.601 1.00 97.38 118 VAL A O 1
ATOM 917 N N . ILE A 1 119 ? -4.511 2.152 9.765 1.00 98.19 119 ILE A N 1
ATOM 918 C CA . ILE A 1 119 ? -4.301 1.004 8.879 1.00 98.19 119 ILE A CA 1
ATOM 919 C C . ILE A 1 119 ? -2.802 0.870 8.603 1.00 98.19 119 ILE A C 1
ATOM 921 O O . ILE A 1 119 ? -2.216 1.698 7.901 1.00 98.19 119 ILE A O 1
ATOM 925 N N . ALA A 1 120 ? -2.176 -0.176 9.140 1.00 97.88 120 ALA A N 1
ATOM 926 C CA . ALA A 1 120 ? -0.756 -0.432 8.930 1.00 97.88 120 ALA A CA 1
ATOM 927 C C . ALA A 1 120 ? -0.527 -1.012 7.528 1.00 97.88 120 ALA A C 1
ATOM 929 O O . ALA A 1 120 ? -0.981 -2.113 7.204 1.00 97.88 120 ALA A O 1
ATOM 930 N N . ASN A 1 121 ? 0.150 -0.249 6.673 1.00 97.19 121 ASN A N 1
ATOM 931 C CA . ASN A 1 121 ? 0.529 -0.675 5.332 1.00 97.19 121 ASN A CA 1
ATOM 932 C C . ASN A 1 121 ? 1.881 -1.398 5.388 1.00 97.19 121 ASN A C 1
ATOM 934 O O . ASN A 1 121 ? 2.912 -0.758 5.588 1.00 97.19 121 ASN A O 1
ATOM 938 N N . MET A 1 122 ? 1.878 -2.716 5.189 1.00 96.62 122 MET A N 1
ATOM 939 C CA . MET A 1 122 ? 3.060 -3.564 5.389 1.00 96.62 122 MET A CA 1
ATOM 940 C C . MET A 1 122 ? 3.607 -4.079 4.057 1.00 96.62 122 MET A C 1
ATOM 942 O O . MET A 1 122 ? 2.841 -4.573 3.227 1.00 96.62 122 MET A O 1
ATOM 946 N N . ILE A 1 123 ? 4.923 -4.009 3.855 1.00 93.50 123 ILE A N 1
ATOM 947 C CA . ILE A 1 123 ? 5.634 -4.615 2.723 1.00 93.50 123 ILE A CA 1
ATOM 948 C C . ILE A 1 123 ? 6.659 -5.632 3.240 1.00 93.50 123 ILE A C 1
ATOM 950 O O . ILE A 1 123 ? 7.711 -5.275 3.756 1.00 93.50 123 ILE A O 1
ATOM 954 N N . GLY A 1 124 ? 6.331 -6.918 3.134 1.00 91.88 124 GLY A N 1
ATOM 955 C CA . GLY A 1 124 ? 7.186 -8.004 3.609 1.00 91.88 124 GLY A CA 1
ATOM 956 C C . GLY A 1 124 ? 8.227 -8.497 2.593 1.00 91.88 124 GLY A C 1
ATOM 957 O O . GLY A 1 124 ? 8.214 -8.084 1.426 1.00 91.88 124 GLY A O 1
ATOM 958 N N . PRO A 1 125 ? 9.113 -9.410 3.033 1.00 90.69 125 PRO A N 1
ATOM 959 C CA . PRO A 1 125 ? 10.253 -9.891 2.259 1.00 90.69 125 PRO A CA 1
ATOM 960 C C . PRO A 1 125 ? 9.835 -10.928 1.202 1.00 90.69 125 PRO A C 1
ATOM 962 O O . PRO A 1 125 ? 9.742 -12.129 1.452 1.00 90.69 125 PRO A O 1
ATOM 965 N N . GLY A 1 126 ? 9.579 -10.476 -0.023 1.00 89.12 126 GLY A N 1
ATOM 966 C CA . GLY A 1 126 ? 9.271 -11.343 -1.158 1.00 89.12 126 GLY A CA 1
ATOM 967 C C . GLY A 1 126 ? 8.061 -12.237 -0.871 1.00 89.12 126 GLY A C 1
ATOM 968 O O . GLY A 1 126 ? 7.004 -11.745 -0.483 1.00 89.12 126 GLY A O 1
ATOM 969 N N . ALA A 1 127 ? 8.216 -13.549 -1.067 1.00 92.25 127 ALA A N 1
ATOM 970 C CA . ALA A 1 127 ? 7.180 -14.556 -0.800 1.00 92.25 127 ALA A CA 1
ATOM 971 C C . ALA A 1 127 ? 7.403 -15.344 0.511 1.00 92.25 127 ALA A C 1
ATOM 973 O O . ALA A 1 127 ? 6.834 -16.426 0.671 1.00 92.25 127 ALA A O 1
ATOM 974 N N . ASP A 1 128 ? 8.239 -14.838 1.422 1.00 94.94 128 ASP A N 1
ATOM 975 C CA . ASP A 1 128 ? 8.494 -15.461 2.724 1.00 94.94 128 ASP A CA 1
ATOM 976 C C . ASP A 1 128 ? 7.277 -15.309 3.650 1.00 94.94 128 ASP A C 1
ATOM 978 O O . ASP A 1 128 ? 6.957 -14.223 4.133 1.00 94.94 128 ASP A O 1
ATOM 982 N N . LYS A 1 129 ? 6.559 -16.410 3.869 1.00 96.69 129 LYS A N 1
ATOM 983 C CA . LYS A 1 129 ? 5.272 -16.411 4.576 1.00 96.69 129 LYS A CA 1
ATOM 984 C C . LYS A 1 129 ? 5.461 -16.101 6.054 1.00 96.69 129 LYS A C 1
ATOM 986 O O . LYS A 1 129 ? 4.669 -15.356 6.622 1.00 96.69 129 LYS A O 1
ATOM 991 N N . GLU A 1 130 ? 6.492 -16.686 6.649 1.00 97.62 130 GLU A N 1
ATOM 992 C CA . GLU A 1 130 ? 6.868 -16.512 8.042 1.00 97.62 130 GLU A CA 1
ATOM 993 C C . GLU A 1 130 ? 7.316 -15.067 8.284 1.00 97.62 130 GLU A C 1
ATOM 995 O O . GLU A 1 130 ? 6.776 -14.410 9.170 1.00 97.62 130 GLU A O 1
ATOM 1000 N N . GLY A 1 131 ? 8.177 -14.519 7.419 1.00 97.00 131 GLY A N 1
ATOM 1001 C CA . GLY A 1 131 ? 8.588 -13.114 7.496 1.00 97.00 131 GLY A CA 1
ATOM 1002 C C . GLY A 1 131 ? 7.420 -12.126 7.375 1.00 97.00 131 GLY A C 1
ATOM 1003 O O . GLY A 1 131 ? 7.351 -11.149 8.120 1.00 97.00 131 GLY A O 1
ATOM 1004 N N . TRP A 1 132 ? 6.457 -12.383 6.483 1.00 97.81 132 TRP A N 1
ATOM 1005 C CA . TRP A 1 132 ? 5.229 -11.580 6.388 1.00 97.81 132 TRP A CA 1
ATOM 1006 C C . TRP A 1 132 ? 4.348 -11.687 7.641 1.00 97.81 132 TRP A C 1
ATOM 1008 O O . TRP A 1 132 ? 3.797 -10.676 8.085 1.00 97.81 132 TRP A O 1
ATOM 1018 N N . ALA A 1 133 ? 4.194 -12.894 8.191 1.00 98.69 133 ALA A N 1
ATOM 1019 C CA . ALA A 1 133 ? 3.410 -13.144 9.396 1.00 98.69 133 ALA A CA 1
ATOM 1020 C C . ALA A 1 133 ? 3.999 -12.415 10.611 1.00 98.69 133 ALA A C 1
ATOM 1022 O O . ALA A 1 133 ? 3.269 -11.689 11.288 1.00 98.69 133 ALA A O 1
ATOM 1023 N N . ASP A 1 134 ? 5.309 -12.539 10.832 1.00 98.56 134 ASP A N 1
ATOM 1024 C CA . ASP A 1 134 ? 6.019 -11.874 11.926 1.00 98.56 134 ASP A CA 1
ATOM 1025 C C . ASP A 1 134 ? 5.931 -10.348 11.795 1.00 98.56 134 ASP A C 1
ATOM 1027 O O . ASP A 1 134 ? 5.576 -9.660 12.753 1.00 98.56 134 ASP A O 1
ATOM 1031 N N . LEU A 1 135 ? 6.148 -9.812 10.588 1.00 98.12 135 LEU A N 1
ATOM 1032 C CA . LEU A 1 135 ? 6.050 -8.377 10.313 1.00 98.12 135 LEU A CA 1
ATOM 1033 C C . LEU A 1 135 ? 4.653 -7.817 10.631 1.00 98.12 135 LEU A C 1
ATOM 1035 O O . LEU A 1 135 ? 4.521 -6.776 11.275 1.00 98.12 135 LEU A O 1
ATOM 1039 N N . CYS A 1 136 ? 3.593 -8.500 10.190 1.00 98.69 136 CYS A N 1
ATOM 1040 C CA . CYS A 1 136 ? 2.222 -8.058 10.461 1.00 98.69 136 CYS A CA 1
ATOM 1041 C C . CYS A 1 136 ? 1.850 -8.227 11.939 1.00 98.69 136 CYS A C 1
ATOM 1043 O O . CYS A 1 136 ? 1.082 -7.421 12.465 1.00 98.69 136 CYS A O 1
ATOM 1045 N N . LYS A 1 137 ? 2.413 -9.235 12.617 1.00 98.81 137 LYS A N 1
ATOM 1046 C CA . LYS A 1 137 ? 2.224 -9.433 14.053 1.00 98.81 137 LYS A CA 1
ATOM 1047 C C . LYS A 1 137 ? 2.851 -8.305 14.871 1.00 98.81 137 LYS A C 1
ATOM 1049 O O . LYS A 1 137 ? 2.203 -7.801 15.780 1.00 98.81 137 LYS A O 1
ATOM 1054 N N . MET A 1 138 ? 4.039 -7.835 14.492 1.00 98.75 138 MET A N 1
ATOM 1055 C CA . MET A 1 138 ? 4.666 -6.664 15.117 1.00 98.75 138 MET A CA 1
ATOM 1056 C C . MET A 1 138 ? 3.806 -5.401 14.972 1.00 98.75 138 MET A C 1
ATOM 1058 O O . MET A 1 138 ? 3.642 -4.661 15.937 1.00 98.75 138 MET A O 1
ATOM 1062 N N . ALA A 1 139 ? 3.208 -5.170 13.798 1.00 98.69 139 ALA A N 1
ATOM 1063 C CA . ALA A 1 139 ? 2.304 -4.036 13.588 1.00 98.69 139 ALA A CA 1
ATOM 1064 C C . ALA A 1 139 ? 1.002 -4.147 14.405 1.00 98.69 139 ALA A C 1
ATOM 1066 O O . ALA A 1 139 ? 0.520 -3.144 14.931 1.00 98.69 139 ALA A O 1
ATOM 1067 N N . GLU A 1 140 ? 0.437 -5.354 14.538 1.00 98.75 140 GLU A N 1
ATOM 1068 C CA . GLU A 1 140 ? -0.694 -5.609 15.441 1.00 98.75 140 GLU A CA 1
ATOM 1069 C C . GLU A 1 140 ? -0.321 -5.314 16.900 1.00 98.75 140 GLU A C 1
ATOM 1071 O O . GLU A 1 140 ? -1.060 -4.610 17.587 1.00 98.75 140 GLU A O 1
ATOM 1076 N N . ASP A 1 141 ? 0.822 -5.820 17.364 1.00 98.69 141 ASP A N 1
ATOM 1077 C CA . ASP A 1 141 ? 1.279 -5.649 18.746 1.00 98.69 141 ASP A CA 1
ATOM 1078 C C . ASP A 1 141 ? 1.588 -4.175 19.077 1.00 98.69 141 ASP A C 1
ATOM 1080 O O . ASP A 1 141 ? 1.356 -3.745 20.206 1.00 98.69 141 ASP A O 1
ATOM 1084 N N . ALA A 1 142 ? 2.016 -3.384 18.084 1.00 98.44 142 ALA A N 1
ATOM 1085 C CA . ALA A 1 142 ? 2.178 -1.929 18.181 1.00 98.44 142 ALA A CA 1
ATOM 1086 C C . ALA A 1 142 ? 0.843 -1.153 18.242 1.00 98.44 142 ALA A C 1
ATOM 1088 O O . ALA A 1 142 ? 0.831 0.040 18.537 1.00 98.44 142 ALA A O 1
ATOM 1089 N N . GLY A 1 143 ? -0.293 -1.812 17.984 1.00 98.12 143 GLY A N 1
ATOM 1090 C CA . GLY A 1 143 ? -1.626 -1.225 18.130 1.00 98.12 143 GLY A CA 1
ATOM 1091 C C . GLY A 1 143 ? -2.339 -0.872 16.826 1.00 98.12 143 GLY A C 1
ATOM 1092 O O . GLY A 1 143 ? -3.288 -0.087 16.860 1.00 98.12 143 GLY A O 1
ATOM 1093 N N . ALA A 1 144 ? -1.931 -1.437 15.684 1.00 98.44 144 ALA A N 1
ATOM 1094 C CA . ALA A 1 144 ? -2.666 -1.258 14.435 1.00 98.44 144 ALA A CA 1
ATOM 1095 C C . ALA A 1 144 ? -4.123 -1.753 14.557 1.00 98.44 144 ALA A C 1
ATOM 1097 O O . ALA A 1 144 ? -4.389 -2.813 15.124 1.00 98.44 144 ALA A O 1
ATOM 1098 N N . ASP A 1 145 ? -5.088 -1.025 13.985 1.00 98.38 145 ASP A N 1
ATOM 1099 C CA . ASP A 1 145 ? -6.491 -1.462 13.978 1.00 98.38 145 ASP A CA 1
ATOM 1100 C C . ASP A 1 145 ? -6.791 -2.449 12.845 1.00 98.38 145 ASP A C 1
ATOM 1102 O O . ASP A 1 145 ? -7.711 -3.264 12.962 1.00 98.38 145 ASP A O 1
ATOM 1106 N N . ILE A 1 146 ? -6.066 -2.314 11.731 1.00 98.56 146 ILE A N 1
ATOM 1107 C CA . ILE A 1 146 ? -6.233 -3.057 10.479 1.00 98.56 146 ILE A CA 1
ATOM 1108 C C . ILE A 1 146 ? -4.853 -3.210 9.818 1.00 98.56 146 ILE A C 1
ATOM 1110 O O . ILE A 1 146 ? -4.061 -2.266 9.816 1.00 98.56 146 ILE A O 1
ATOM 1114 N N . ILE A 1 147 ? -4.590 -4.360 9.193 1.00 98.81 147 ILE A N 1
ATOM 1115 C CA . ILE A 1 147 ? -3.426 -4.578 8.320 1.00 98.81 147 ILE A CA 1
ATOM 1116 C C . ILE A 1 147 ? -3.831 -4.439 6.849 1.00 98.81 147 ILE A C 1
ATOM 1118 O O . ILE A 1 147 ? -4.814 -5.031 6.402 1.00 98.81 147 ILE A O 1
ATOM 1122 N N . GLU A 1 148 ? -3.026 -3.729 6.060 1.00 98.62 148 GLU A N 1
ATOM 1123 C CA . GLU A 1 148 ? -3.041 -3.799 4.599 1.00 98.62 148 GLU A CA 1
ATOM 1124 C C . GLU A 1 148 ? -1.711 -4.356 4.080 1.00 98.62 148 GLU A C 1
ATOM 1126 O O . GLU A 1 148 ? -0.671 -3.701 4.150 1.00 98.62 148 GLU A O 1
ATOM 1131 N N . MET A 1 149 ? -1.754 -5.546 3.482 1.00 98.12 149 MET A N 1
ATOM 1132 C CA . MET A 1 149 ? -0.608 -6.149 2.807 1.00 98.12 149 MET A CA 1
ATOM 1133 C C . MET A 1 149 ? -0.346 -5.442 1.472 1.00 98.12 149 MET A C 1
ATOM 1135 O O . MET A 1 149 ? -1.116 -5.563 0.510 1.00 98.12 149 MET A O 1
ATOM 1139 N N . ASN A 1 150 ? 0.764 -4.715 1.387 1.00 95.94 150 ASN A N 1
ATOM 1140 C CA . ASN A 1 150 ? 1.206 -4.011 0.192 1.00 95.94 150 ASN A CA 1
ATOM 1141 C C . ASN A 1 150 ? 2.043 -4.917 -0.711 1.00 95.94 150 ASN A C 1
ATOM 1143 O O . ASN A 1 150 ? 3.269 -4.860 -0.759 1.00 95.94 150 ASN A O 1
ATOM 1147 N N . VAL A 1 151 ? 1.335 -5.730 -1.487 1.00 95.25 151 VAL A N 1
ATOM 1148 C CA . VAL A 1 151 ? 1.911 -6.649 -2.481 1.00 95.25 151 VAL A CA 1
ATOM 1149 C C . VAL A 1 151 ? 1.928 -6.042 -3.887 1.00 95.25 151 VAL A C 1
ATOM 1151 O O . VAL A 1 151 ? 1.932 -6.750 -4.888 1.00 95.25 151 VAL A O 1
ATOM 1154 N N . SER A 1 152 ? 1.854 -4.712 -3.987 1.00 93.56 152 SER A N 1
ATOM 1155 C CA . SER A 1 152 ? 1.523 -4.021 -5.239 1.00 93.56 152 SER A CA 1
ATOM 1156 C C . SER A 1 152 ? 2.432 -2.862 -5.604 1.00 93.56 152 SER A C 1
ATOM 1158 O O . SER A 1 152 ? 2.191 -2.220 -6.625 1.00 93.56 152 SER A O 1
ATOM 1160 N N . CYS A 1 153 ? 3.465 -2.579 -4.807 1.00 90.44 153 CYS A N 1
ATOM 1161 C CA . CYS A 1 153 ? 4.366 -1.472 -5.094 1.00 90.44 153 CYS A CA 1
ATOM 1162 C C . CYS A 1 153 ? 5.026 -1.661 -6.481 1.00 90.44 153 CYS A C 1
ATOM 1164 O O . CYS A 1 153 ? 5.654 -2.701 -6.718 1.00 90.44 153 CYS A O 1
ATOM 1166 N N . PRO A 1 154 ? 4.889 -0.690 -7.405 1.00 86.06 154 PRO A N 1
ATOM 1167 C CA . PRO A 1 154 ? 5.407 -0.814 -8.768 1.00 86.06 154 PRO A CA 1
ATOM 1168 C C . PRO A 1 154 ? 6.931 -0.675 -8.839 1.00 86.06 154 PRO A C 1
ATOM 1170 O O . PRO A 1 154 ? 7.569 -1.267 -9.705 1.00 86.06 154 PRO A O 1
ATOM 1173 N N . ILE A 1 155 ? 7.520 0.115 -7.936 1.00 83.81 155 ILE A N 1
ATOM 1174 C CA . ILE A 1 155 ? 8.937 0.483 -8.005 1.00 83.81 155 ILE A CA 1
ATOM 1175 C C . ILE A 1 155 ? 9.859 -0.713 -7.720 1.00 83.81 155 ILE A C 1
ATOM 1177 O O . ILE A 1 155 ? 10.738 -0.939 -8.549 1.00 83.81 155 ILE A O 1
ATOM 1181 N N . PRO A 1 156 ? 9.646 -1.537 -6.670 1.00 82.06 156 PRO A N 1
ATOM 1182 C CA . PRO A 1 156 ? 10.465 -2.730 -6.450 1.00 82.06 156 PRO A CA 1
ATOM 1183 C C . PRO A 1 156 ? 10.460 -3.698 -7.641 1.00 82.06 156 PRO A C 1
ATOM 1185 O O . PRO A 1 156 ? 11.508 -4.174 -8.068 1.00 82.06 156 PRO A O 1
ATOM 1188 N N . ALA A 1 157 ? 9.293 -3.895 -8.267 1.00 81.88 157 ALA A N 1
ATOM 1189 C CA . ALA A 1 157 ? 9.146 -4.728 -9.464 1.00 81.88 157 ALA A CA 1
ATOM 1190 C C . ALA A 1 157 ? 9.916 -4.188 -10.686 1.00 81.88 157 ALA A C 1
ATOM 1192 O O . ALA A 1 157 ? 10.170 -4.925 -11.637 1.00 81.88 157 ALA A O 1
ATOM 1193 N N . SER A 1 158 ? 10.275 -2.902 -10.674 1.00 79.75 158 SER A N 1
ATOM 1194 C CA . SER A 1 158 ? 10.994 -2.235 -11.760 1.00 79.75 158 SER A CA 1
ATOM 1195 C C . SER A 1 158 ? 12.514 -2.193 -11.580 1.00 79.75 158 SER A C 1
ATOM 1197 O O . SER A 1 158 ? 13.227 -1.754 -12.486 1.00 79.75 158 SER A O 1
ATOM 1199 N N . GLU A 1 159 ? 13.028 -2.646 -10.434 1.00 80.56 159 GLU A N 1
ATOM 1200 C CA . GLU A 1 159 ? 14.464 -2.677 -10.171 1.00 80.56 159 GLU A CA 1
ATOM 1201 C C . GLU A 1 159 ? 15.162 -3.775 -10.987 1.00 80.56 159 GLU A C 1
ATOM 1203 O O . GLU A 1 159 ? 14.605 -4.839 -11.264 1.00 80.56 159 GLU A O 1
ATOM 1208 N N . ALA A 1 160 ? 16.422 -3.536 -11.370 1.00 77.25 160 ALA A N 1
ATOM 1209 C CA . ALA A 1 160 ? 17.168 -4.442 -12.247 1.00 77.25 160 ALA A CA 1
ATOM 1210 C C . ALA A 1 160 ? 17.271 -5.873 -11.687 1.00 77.25 160 ALA A C 1
ATOM 1212 O O . ALA A 1 160 ? 17.201 -6.839 -12.449 1.00 77.25 160 ALA A O 1
ATOM 1213 N N . ALA A 1 161 ? 17.405 -6.011 -10.363 1.00 79.12 161 ALA A N 1
ATOM 1214 C CA . ALA A 1 161 ? 17.438 -7.305 -9.690 1.00 79.12 161 ALA A CA 1
ATOM 1215 C C . ALA A 1 161 ? 16.100 -8.051 -9.816 1.00 79.12 161 ALA A C 1
ATOM 1217 O O . ALA A 1 161 ? 16.102 -9.235 -10.139 1.00 79.12 161 ALA A O 1
ATOM 1218 N N . ALA A 1 162 ? 14.970 -7.357 -9.645 1.00 80.38 162 ALA A N 1
ATOM 1219 C CA . ALA A 1 162 ? 13.639 -7.942 -9.793 1.00 80.38 162 ALA A CA 1
ATOM 1220 C C . ALA A 1 162 ? 13.382 -8.410 -11.233 1.00 80.38 162 ALA A C 1
ATOM 1222 O O . ALA A 1 162 ? 12.917 -9.526 -11.452 1.00 80.38 162 ALA A O 1
ATOM 1223 N N . VAL A 1 163 ? 13.760 -7.595 -12.225 1.00 78.38 163 VAL A N 1
ATOM 1224 C CA . VAL A 1 163 ? 13.631 -7.948 -13.649 1.00 78.38 163 VAL A CA 1
ATOM 1225 C C . VAL A 1 163 ? 14.515 -9.146 -14.010 1.00 78.38 163 VAL A C 1
ATOM 1227 O O . VAL A 1 163 ? 14.064 -10.052 -14.708 1.00 78.38 163 VAL A O 1
ATOM 1230 N N . THR A 1 164 ? 15.761 -9.169 -13.529 1.00 80.25 164 THR A N 1
ATOM 1231 C CA . THR A 1 164 ? 16.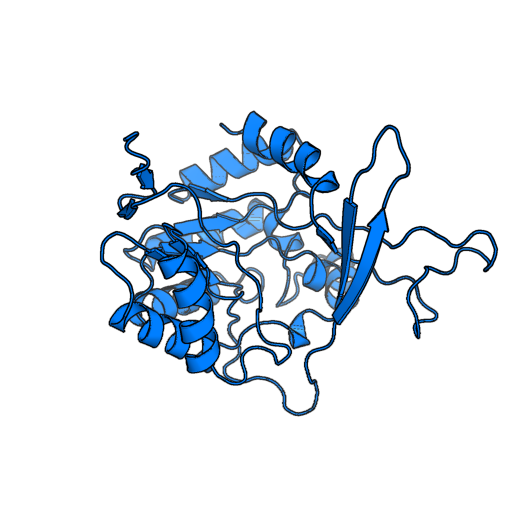697 -10.273 -13.795 1.00 80.25 164 THR A CA 1
ATOM 1232 C C . THR A 1 164 ? 16.230 -11.564 -13.123 1.00 80.25 164 THR A C 1
ATOM 1234 O O . THR A 1 164 ? 16.202 -12.602 -13.779 1.00 80.25 164 THR A O 1
ATOM 1237 N N . GLY A 1 165 ? 15.806 -11.499 -11.856 1.00 81.12 165 GLY A N 1
ATOM 1238 C CA . GLY A 1 165 ? 15.261 -12.650 -11.132 1.00 81.12 165 GLY A CA 1
ATOM 1239 C C . GLY A 1 165 ? 14.024 -13.219 -11.823 1.00 81.12 165 GLY A C 1
ATOM 1240 O O . GLY A 1 165 ? 13.946 -14.418 -12.074 1.00 81.12 165 GLY A O 1
ATOM 1241 N N . TYR A 1 166 ? 13.110 -12.353 -12.271 1.00 79.06 166 TYR A N 1
ATOM 1242 C CA . TYR A 1 166 ? 11.934 -12.791 -13.022 1.00 79.06 166 TYR A CA 1
ATOM 1243 C C . TYR A 1 166 ? 12.300 -13.593 -14.284 1.00 79.06 166 TYR A C 1
ATOM 1245 O O . TYR A 1 166 ? 11.635 -14.577 -14.605 1.00 79.06 166 TYR A O 1
ATOM 1253 N N . GLN A 1 167 ? 13.374 -13.219 -14.991 1.00 80.06 167 GLN A N 1
ATOM 1254 C CA . GLN A 1 167 ? 13.849 -13.960 -16.166 1.00 80.06 167 GLN A CA 1
ATOM 1255 C C . GLN A 1 167 ? 14.415 -15.345 -15.827 1.00 80.06 167 GLN A C 1
ATOM 1257 O O . GLN A 1 167 ? 14.339 -16.244 -16.665 1.00 80.06 167 GLN A O 1
ATOM 1262 N N . THR A 1 168 ? 14.983 -15.526 -14.633 1.00 82.19 168 THR A N 1
ATOM 1263 C CA . THR A 1 168 ? 15.552 -16.804 -14.174 1.00 82.19 168 THR A CA 1
ATOM 1264 C C . THR A 1 168 ? 14.563 -17.660 -13.383 1.00 82.19 168 THR A C 1
ATOM 1266 O O . THR A 1 168 ? 14.856 -18.822 -13.114 1.00 82.19 168 THR A O 1
ATOM 1269 N N . GLY A 1 169 ? 13.372 -17.131 -13.082 1.00 78.19 169 GLY A N 1
ATOM 1270 C CA . GLY A 1 169 ? 12.359 -17.792 -12.256 1.00 78.19 169 GLY A CA 1
ATOM 1271 C C . GLY A 1 169 ? 12.534 -17.561 -10.752 1.00 78.19 169 GLY A C 1
ATOM 1272 O O . GLY A 1 169 ? 11.844 -18.205 -9.965 1.00 78.19 169 GLY A O 1
ATOM 1273 N N . ASP A 1 170 ? 13.417 -16.642 -10.360 1.00 79.50 170 ASP A N 1
ATOM 1274 C CA . ASP A 1 170 ? 13.671 -16.267 -8.971 1.00 79.50 170 ASP A CA 1
ATOM 1275 C C . ASP A 1 170 ? 12.830 -15.047 -8.570 1.00 79.50 170 ASP A C 1
ATOM 1277 O O . ASP A 1 170 ? 12.620 -14.118 -9.355 1.00 79.50 170 ASP A O 1
ATOM 1281 N N . LEU A 1 171 ? 12.371 -15.014 -7.317 1.00 77.06 171 LEU A N 1
ATOM 1282 C CA . LEU A 1 171 ? 11.701 -13.849 -6.743 1.00 77.06 171 LEU A CA 1
ATOM 1283 C C . LEU A 1 171 ? 12.656 -13.130 -5.786 1.00 77.06 171 LEU A C 1
ATOM 1285 O O . LEU A 1 171 ? 13.231 -13.760 -4.902 1.00 77.06 171 LEU A O 1
ATOM 1289 N N . CYS A 1 172 ? 12.823 -11.817 -5.948 1.00 69.75 172 CYS A N 1
ATOM 1290 C CA . CYS A 1 172 ? 13.635 -11.013 -5.036 1.00 69.75 172 CYS A CA 1
ATOM 1291 C C . CYS A 1 172 ? 12.893 -10.686 -3.724 1.00 69.75 172 CYS A C 1
ATOM 1293 O O . CYS A 1 172 ? 11.664 -10.757 -3.647 1.00 69.75 172 CYS A O 1
ATOM 1295 N N . GLU A 1 173 ? 13.651 -10.268 -2.705 1.00 65.94 173 GLU A N 1
ATOM 1296 C CA . GLU A 1 173 ? 13.142 -9.874 -1.378 1.00 65.94 173 GLU A CA 1
ATOM 1297 C C . GLU A 1 173 ? 12.195 -8.660 -1.421 1.00 65.94 173 GLU A C 1
ATOM 1299 O O . GLU A 1 173 ? 11.362 -8.498 -0.542 1.00 65.94 173 GLU A O 1
ATOM 1304 N N . ALA A 1 174 ? 12.228 -7.843 -2.477 1.00 64.19 174 ALA A N 1
ATOM 1305 C CA . ALA A 1 174 ? 11.278 -6.751 -2.694 1.00 64.19 174 ALA A CA 1
ATOM 1306 C C . ALA A 1 174 ? 10.496 -6.979 -3.996 1.00 64.19 174 ALA A C 1
ATOM 1308 O O . ALA A 1 174 ? 10.611 -6.240 -4.969 1.00 64.19 174 ALA A O 1
ATOM 1309 N N . ALA A 1 175 ? 9.697 -8.044 -4.030 1.00 76.62 175 ALA A N 1
ATOM 1310 C CA . ALA A 1 175 ? 8.948 -8.439 -5.222 1.00 76.62 175 ALA A CA 1
ATOM 1311 C C . ALA A 1 175 ? 7.905 -7.397 -5.673 1.00 76.62 175 ALA A C 1
ATOM 1313 O O . ALA A 1 175 ? 7.596 -7.300 -6.863 1.00 76.62 175 ALA A O 1
ATOM 1314 N N . GLY A 1 176 ? 7.339 -6.630 -4.730 1.00 87.38 176 GLY A N 1
ATOM 1315 C CA . GLY A 1 176 ? 6.286 -5.650 -5.002 1.00 87.38 176 GLY A CA 1
ATOM 1316 C C . GLY A 1 176 ? 5.163 -6.253 -5.850 1.00 87.38 176 GLY A C 1
ATOM 1317 O O . GLY A 1 176 ? 4.685 -7.352 -5.572 1.00 87.38 176 GLY A O 1
ATOM 1318 N N . ALA A 1 177 ? 4.791 -5.566 -6.931 1.00 91.88 177 ALA A N 1
ATOM 1319 C CA . ALA A 1 177 ? 3.771 -6.030 -7.872 1.00 91.88 177 ALA A CA 1
ATOM 1320 C C . ALA A 1 177 ? 4.019 -7.430 -8.481 1.00 91.88 177 ALA A C 1
ATOM 1322 O O . ALA A 1 177 ? 3.050 -8.056 -8.909 1.00 91.88 177 ALA A O 1
ATOM 1323 N N . LEU A 1 178 ? 5.256 -7.953 -8.504 1.00 90.81 178 LEU A N 1
ATOM 1324 C CA . LEU A 1 178 ? 5.531 -9.318 -8.983 1.00 90.81 178 LEU A CA 1
ATOM 1325 C C . LEU A 1 178 ? 4.937 -10.388 -8.056 1.00 90.81 178 LEU A C 1
ATOM 1327 O O . LEU A 1 178 ? 4.467 -11.417 -8.538 1.00 90.81 178 LEU A O 1
ATOM 1331 N N . LEU A 1 179 ? 4.911 -10.138 -6.740 1.00 93.00 179 LEU A N 1
ATOM 1332 C CA . LEU A 1 179 ? 4.184 -10.993 -5.799 1.00 93.00 179 LEU A CA 1
ATOM 1333 C C . LEU A 1 179 ? 2.674 -10.848 -6.019 1.00 93.00 179 LEU A C 1
ATOM 1335 O O . LEU A 1 179 ? 1.969 -11.847 -6.132 1.00 93.00 179 LEU A O 1
ATOM 1339 N N . GLY A 1 180 ? 2.192 -9.606 -6.137 1.00 94.06 180 GLY A N 1
ATOM 1340 C CA . GLY A 1 180 ? 0.777 -9.288 -6.335 1.00 94.06 180 GLY A CA 1
ATOM 1341 C C . GLY A 1 180 ? 0.140 -9.895 -7.590 1.00 94.06 180 GLY A C 1
ATOM 1342 O O . GLY A 1 180 ? -1.034 -10.260 -7.555 1.00 94.06 180 GLY A O 1
ATOM 1343 N N . ASP A 1 181 ? 0.891 -10.032 -8.689 1.00 92.81 181 ASP A N 1
ATOM 1344 C CA . ASP A 1 181 ? 0.417 -10.659 -9.940 1.00 92.81 181 ASP A CA 1
ATOM 1345 C C . ASP A 1 181 ? 0.605 -12.190 -9.966 1.00 92.81 181 ASP A C 1
ATOM 1347 O O . ASP A 1 181 ? 0.277 -12.838 -10.960 1.00 92.81 181 ASP A O 1
ATOM 1351 N N . SER A 1 182 ? 1.097 -12.802 -8.879 1.00 92.50 182 SER A N 1
ATOM 1352 C CA . SER A 1 182 ? 1.348 -14.247 -8.795 1.00 92.50 182 SER A CA 1
ATOM 1353 C C . SER A 1 182 ? 0.500 -14.921 -7.708 1.00 92.50 182 SER A C 1
ATOM 1355 O O . SER A 1 182 ? 0.962 -15.099 -6.579 1.00 92.50 182 SER A O 1
ATOM 1357 N N . PRO A 1 183 ? -0.733 -15.378 -8.021 1.00 94.69 183 PRO A N 1
ATOM 1358 C CA . PRO A 1 183 ? -1.598 -16.049 -7.046 1.00 94.69 183 PRO A CA 1
ATOM 1359 C C . PRO A 1 183 ? -0.944 -17.261 -6.365 1.00 94.69 183 PRO A C 1
ATOM 1361 O O . PRO A 1 183 ? -1.137 -17.480 -5.174 1.00 94.69 183 PRO A O 1
ATOM 1364 N N . ALA A 1 184 ? -0.132 -18.034 -7.094 1.00 93.44 184 ALA A N 1
ATOM 1365 C CA . ALA A 1 184 ? 0.543 -19.213 -6.547 1.00 93.44 184 ALA A CA 1
ATOM 1366 C C . ALA A 1 184 ? 1.530 -18.875 -5.413 1.00 93.44 184 ALA A C 1
ATOM 1368 O O . ALA A 1 184 ? 1.755 -19.704 -4.533 1.00 93.44 184 ALA A O 1
ATOM 1369 N N . LEU A 1 185 ? 2.100 -17.668 -5.436 1.00 93.94 185 LEU A N 1
ATOM 1370 C CA . LEU A 1 185 ? 3.015 -17.173 -4.410 1.00 93.94 185 LEU A CA 1
ATOM 1371 C C . LEU A 1 185 ? 2.267 -16.363 -3.348 1.00 93.94 185 LEU A C 1
ATOM 1373 O O . LEU A 1 185 ? 2.513 -16.539 -2.160 1.00 93.94 185 LEU A O 1
ATOM 1377 N N . LEU A 1 186 ? 1.322 -15.518 -3.767 1.00 96.62 186 LEU A N 1
ATOM 1378 C CA . LEU A 1 186 ? 0.602 -14.605 -2.886 1.00 96.62 186 LEU A CA 1
ATOM 1379 C C . LEU A 1 186 ? -0.361 -15.315 -1.932 1.00 96.62 186 LEU A C 1
ATOM 1381 O O . LEU A 1 186 ? -0.371 -15.001 -0.746 1.00 96.62 186 LEU A O 1
ATOM 1385 N N . LEU A 1 187 ? -1.190 -16.245 -2.419 1.00 98.38 187 LEU A N 1
ATOM 1386 C CA . LEU A 1 187 ? -2.268 -16.814 -1.597 1.00 98.38 187 LEU A CA 1
ATOM 1387 C C . LEU A 1 187 ? -1.752 -17.518 -0.328 1.00 98.38 187 LEU A C 1
ATOM 1389 O O . LEU A 1 187 ? -2.309 -17.265 0.740 1.00 98.38 187 LEU A O 1
ATOM 1393 N N . PRO A 1 188 ? -0.661 -18.311 -0.381 1.00 98.31 188 PRO A N 1
ATOM 1394 C CA . PRO A 1 188 ? -0.065 -18.869 0.830 1.00 98.31 188 PRO A CA 1
ATOM 1395 C C . PRO A 1 188 ? 0.472 -17.823 1.818 1.00 98.31 188 PRO A C 1
ATOM 1397 O O . PRO A 1 188 ? 0.458 -18.074 3.019 1.00 98.31 188 PRO A O 1
ATOM 1400 N N . VAL A 1 189 ? 0.962 -16.676 1.333 1.00 98.31 189 VAL A N 1
ATOM 1401 C CA . VAL A 1 189 ? 1.437 -15.571 2.185 1.00 98.31 189 VAL A CA 1
ATOM 1402 C C . VAL A 1 189 ? 0.251 -14.897 2.877 1.00 98.31 189 VAL A C 1
ATOM 1404 O O . VAL A 1 189 ? 0.291 -14.680 4.083 1.00 98.31 189 VAL A O 1
ATOM 1407 N N . VAL A 1 190 ? -0.836 -14.631 2.142 1.00 98.75 190 VAL A N 1
ATOM 1408 C CA . VAL A 1 190 ? -2.075 -14.065 2.708 1.00 98.75 190 VAL A CA 1
ATOM 1409 C C . VAL A 1 190 ? -2.639 -14.973 3.799 1.00 98.75 190 VAL A C 1
ATOM 1411 O O . VAL A 1 190 ? -2.942 -14.499 4.889 1.00 98.75 190 VAL A O 1
ATOM 1414 N N . GLU A 1 191 ? -2.727 -16.279 3.541 1.00 98.81 191 GLU A N 1
ATOM 1415 C CA . GLU A 1 191 ? -3.221 -17.249 4.523 1.00 98.81 191 GLU A CA 1
ATOM 1416 C C . GLU A 1 191 ? -2.346 -17.288 5.789 1.00 98.81 191 GLU A C 1
ATOM 1418 O O . GLU A 1 191 ? -2.870 -17.397 6.899 1.00 98.81 191 GLU A O 1
ATOM 1423 N N . ALA A 1 192 ? -1.020 -17.187 5.644 1.00 98.81 192 ALA A N 1
ATOM 1424 C CA . ALA A 1 192 ? -0.101 -17.149 6.779 1.00 98.81 192 ALA A CA 1
ATOM 1425 C C . ALA A 1 192 ? -0.310 -15.898 7.645 1.00 98.81 192 ALA A C 1
ATOM 1427 O O . ALA A 1 192 ? -0.443 -16.022 8.861 1.00 98.81 192 ALA A O 1
ATOM 1428 N N . VAL A 1 193 ? -0.425 -14.719 7.025 1.00 98.88 193 VAL A N 1
ATOM 1429 C CA . VAL A 1 193 ? -0.678 -13.458 7.739 1.00 98.88 193 VAL A CA 1
ATOM 1430 C C . VAL A 1 193 ? -2.029 -13.486 8.449 1.00 98.88 193 VAL A C 1
ATOM 1432 O O . VAL A 1 193 ? -2.092 -13.199 9.640 1.00 98.88 193 VAL A O 1
ATOM 1435 N N . VAL A 1 194 ? -3.099 -13.898 7.759 1.00 98.81 194 VAL A N 1
ATOM 1436 C CA . VAL A 1 194 ? -4.452 -13.988 8.340 1.00 98.81 194 VAL A CA 1
ATOM 1437 C C . VAL A 1 194 ? -4.493 -14.916 9.559 1.00 98.81 194 VAL A C 1
ATOM 1439 O O . VAL A 1 194 ? -5.241 -14.659 10.495 1.00 98.81 194 VAL A O 1
ATOM 1442 N N . LYS A 1 195 ? -3.696 -15.992 9.578 1.00 98.75 195 LYS A N 1
ATOM 1443 C CA . LYS A 1 195 ? -3.602 -16.898 10.737 1.00 98.75 195 LYS A CA 1
ATOM 1444 C C . LYS A 1 195 ? -2.768 -16.333 11.887 1.00 98.75 195 LYS A C 1
ATOM 1446 O O . LYS A 1 195 ? -2.971 -16.754 13.025 1.00 98.75 195 LYS A 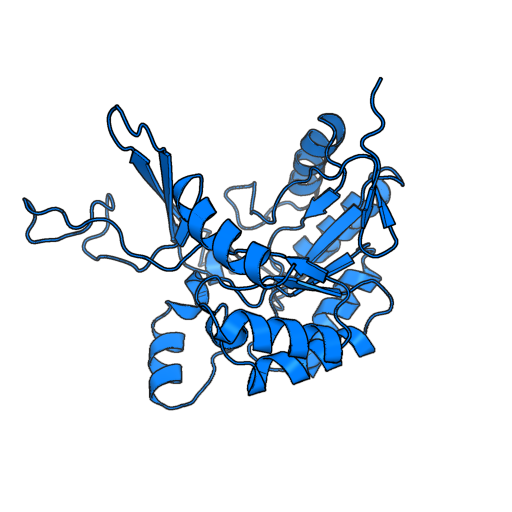O 1
ATOM 1451 N N . ALA A 1 196 ? -1.808 -15.461 11.593 1.00 98.75 196 ALA A N 1
ATOM 1452 C CA . ALA A 1 196 ? -0.856 -14.946 12.570 1.00 98.75 196 ALA A CA 1
ATOM 1453 C C . ALA A 1 196 ? -1.416 -13.788 13.408 1.00 98.75 196 ALA A C 1
ATOM 1455 O O . ALA A 1 196 ? -1.061 -13.667 14.581 1.00 98.75 196 ALA A O 1
ATOM 1456 N N . VAL A 1 197 ? -2.305 -12.972 12.836 1.00 98.75 197 VAL A N 1
ATOM 1457 C CA . VAL A 1 197 ? -2.912 -11.814 13.512 1.00 98.75 197 VAL A CA 1
ATOM 1458 C C . VAL A 1 197 ? -4.387 -12.046 13.846 1.00 98.75 197 VAL A C 1
ATOM 1460 O O . VAL A 1 197 ? -5.035 -12.940 13.307 1.00 98.75 197 VAL A O 1
ATOM 1463 N N . GLN A 1 198 ? -4.921 -11.260 14.776 1.00 98.56 198 GLN A N 1
ATOM 1464 C CA . GLN A 1 198 ? -6.323 -11.271 15.207 1.00 98.56 198 GLN A CA 1
ATOM 1465 C C . GLN A 1 198 ? -7.122 -10.074 14.665 1.00 98.56 198 GLN A C 1
ATOM 1467 O O . GLN A 1 198 ? -8.356 -10.116 14.643 1.00 98.56 198 GLN A O 1
ATOM 1472 N N . ILE A 1 199 ? -6.446 -9.008 14.229 1.00 98.69 199 ILE A N 1
ATOM 1473 C CA . ILE A 1 199 ? -7.058 -7.856 13.554 1.00 98.69 199 ILE A CA 1
ATOM 1474 C C . ILE A 1 199 ? -7.349 -8.130 12.064 1.00 98.69 199 ILE A C 1
ATOM 1476 O O . ILE A 1 199 ? -6.740 -9.012 11.457 1.00 98.69 199 ILE A O 1
ATOM 1480 N N . PRO A 1 200 ? -8.283 -7.390 11.432 1.00 98.75 200 PRO A N 1
ATOM 1481 C CA . PRO A 1 200 ? -8.615 -7.581 10.023 1.00 98.75 200 PRO A CA 1
ATOM 1482 C C . PRO A 1 200 ? -7.420 -7.334 9.096 1.00 98.75 200 PRO A C 1
ATOM 1484 O O . PRO A 1 200 ? -6.735 -6.318 9.206 1.00 98.75 200 PRO A O 1
ATOM 1487 N N . VAL A 1 201 ? -7.240 -8.226 8.120 1.00 98.88 201 VAL A N 1
ATOM 1488 C CA . VAL A 1 201 ? -6.188 -8.140 7.097 1.00 98.88 201 VAL A CA 1
ATOM 1489 C C . VAL A 1 201 ? -6.820 -7.908 5.733 1.00 98.88 201 VAL A C 1
ATOM 1491 O O . VAL A 1 201 ? -7.748 -8.619 5.351 1.00 98.88 201 VAL A O 1
ATOM 1494 N N . GLY A 1 202 ? -6.310 -6.948 4.973 1.00 98.44 202 GLY A N 1
ATOM 1495 C CA . GLY A 1 202 ? -6.642 -6.769 3.564 1.00 98.44 202 GLY A CA 1
ATOM 1496 C C . GLY A 1 202 ? -5.418 -6.803 2.666 1.00 98.44 202 GLY A C 1
ATOM 1497 O O . GLY A 1 202 ? -4.280 -6.747 3.129 1.00 98.44 202 GLY A O 1
ATOM 1498 N N . VAL A 1 203 ? -5.655 -6.890 1.359 1.00 98.31 203 VAL A N 1
ATOM 1499 C CA . VAL A 1 203 ? -4.591 -6.980 0.351 1.00 98.31 203 VAL A CA 1
ATOM 1500 C C . VAL A 1 203 ? -4.731 -5.844 -0.653 1.00 98.31 203 VAL A C 1
ATOM 1502 O O . VAL A 1 203 ? -5.786 -5.679 -1.272 1.00 98.31 203 VAL A O 1
ATOM 1505 N N . LYS A 1 204 ? -3.655 -5.074 -0.843 1.00 97.31 204 LYS A N 1
ATOM 1506 C CA . LYS A 1 204 ? -3.606 -3.975 -1.811 1.00 97.31 204 LYS A CA 1
ATOM 1507 C C . LYS A 1 204 ? -3.230 -4.494 -3.186 1.00 97.31 204 LYS A C 1
ATOM 1509 O O . LYS A 1 204 ? -2.080 -4.875 -3.411 1.00 97.31 204 LYS A O 1
ATOM 1514 N N . PHE A 1 205 ? -4.173 -4.479 -4.119 1.00 96.31 205 PHE A N 1
ATOM 1515 C CA . PHE A 1 205 ? -3.986 -5.040 -5.453 1.00 96.31 205 PHE A CA 1
ATOM 1516 C C . PHE A 1 205 ? -3.180 -4.123 -6.372 1.00 96.31 205 PHE A C 1
ATOM 1518 O O . PHE A 1 205 ? -3.367 -2.903 -6.423 1.00 96.31 205 PHE A O 1
ATOM 1525 N N . THR A 1 206 ? -2.302 -4.750 -7.154 1.00 94.81 206 THR A N 1
ATOM 1526 C CA . THR A 1 206 ? -1.615 -4.097 -8.267 1.00 94.81 206 THR A CA 1
ATOM 1527 C C . THR A 1 206 ? -2.566 -3.969 -9.461 1.00 94.81 206 THR A C 1
ATOM 1529 O O . THR A 1 206 ? -3.351 -4.885 -9.725 1.00 94.81 206 THR A O 1
ATOM 1532 N N . PRO A 1 207 ? -2.532 -2.855 -10.211 1.00 93.75 207 PRO A N 1
ATOM 1533 C CA . PRO A 1 207 ? -3.293 -2.740 -11.451 1.00 93.75 207 PRO A CA 1
ATOM 1534 C C . PRO A 1 207 ? -2.773 -3.657 -12.570 1.00 93.75 207 PRO A C 1
ATOM 1536 O O . PRO A 1 207 ? -3.505 -3.878 -13.541 1.00 93.75 207 PRO A O 1
ATOM 1539 N N . GLU A 1 208 ? -1.560 -4.205 -12.423 1.00 92.81 208 GLU A N 1
ATOM 1540 C CA . GLU A 1 208 ? -0.931 -5.118 -13.389 1.00 92.81 208 GLU A CA 1
ATOM 1541 C C . GLU A 1 208 ? -1.619 -6.492 -13.441 1.00 92.81 208 GLU A C 1
ATOM 1543 O O . GLU A 1 208 ? -1.659 -7.146 -14.493 1.00 92.81 208 GLU A O 1
ATOM 1548 N N . THR A 1 209 ? -2.295 -6.879 -12.353 1.00 92.75 209 THR A N 1
ATOM 1549 C CA . THR A 1 209 ? -3.264 -7.975 -12.363 1.00 92.75 209 THR A CA 1
ATOM 1550 C C . THR A 1 209 ? -4.508 -7.511 -13.123 1.00 92.75 209 THR A C 1
ATOM 1552 O O . THR A 1 209 ? -5.498 -7.056 -12.557 1.00 92.75 209 THR A O 1
ATOM 1555 N N . GLY A 1 210 ? -4.435 -7.546 -14.453 1.00 89.38 210 GLY A N 1
ATOM 1556 C CA . GLY A 1 210 ? -5.510 -7.112 -15.343 1.00 89.38 210 GLY A CA 1
ATOM 1557 C C . GLY A 1 210 ? -6.718 -8.058 -15.368 1.00 89.38 210 GLY A C 1
ATOM 1558 O O . GLY A 1 210 ? -6.663 -9.207 -14.930 1.00 89.38 210 GLY A O 1
ATOM 1559 N N . PHE A 1 211 ? -7.829 -7.591 -15.941 1.00 92.00 211 PHE A N 1
ATOM 1560 C CA . PHE A 1 211 ? -9.011 -8.420 -16.199 1.00 92.00 211 PHE A CA 1
ATOM 1561 C C . PHE A 1 211 ? -8.719 -9.512 -17.257 1.00 92.00 211 PHE A C 1
ATOM 1563 O O . PHE A 1 211 ? -8.060 -9.207 -18.253 1.00 92.00 211 PHE A O 1
ATOM 1570 N N . PRO A 1 212 ? -9.221 -10.758 -17.100 1.00 93.12 212 PRO A N 1
ATOM 1571 C CA . PRO A 1 212 ? -10.059 -11.247 -15.998 1.00 93.12 212 PRO A CA 1
ATOM 1572 C C . PRO A 1 212 ? -9.270 -11.834 -14.812 1.00 93.12 212 PRO A C 1
ATOM 1574 O O . PRO A 1 212 ? -9.889 -12.285 -13.852 1.00 93.12 212 PRO A O 1
ATOM 1577 N N . ARG A 1 213 ? -7.926 -11.832 -14.839 1.00 95.50 213 ARG A N 1
ATOM 1578 C CA . ARG A 1 213 ? -7.075 -12.444 -13.792 1.00 95.50 213 ARG A CA 1
ATOM 1579 C C . ARG A 1 213 ? -7.382 -11.904 -12.392 1.00 95.50 213 ARG A C 1
ATOM 1581 O O . ARG A 1 213 ? -7.414 -12.677 -11.440 1.00 95.50 213 ARG A O 1
ATOM 1588 N N . VAL A 1 214 ? -7.687 -10.608 -12.289 1.00 95.69 214 VAL A N 1
ATOM 1589 C CA . VAL A 1 214 ? -8.044 -9.943 -11.023 1.00 95.69 214 VAL A CA 1
ATOM 1590 C C . VAL A 1 214 ? -9.228 -10.592 -10.302 1.00 95.69 214 VAL A C 1
ATOM 1592 O O . VAL A 1 214 ? -9.234 -10.633 -9.078 1.00 95.69 214 VAL A O 1
ATOM 1595 N N . ILE A 1 215 ? -10.193 -11.155 -11.038 1.00 96.31 215 ILE A N 1
ATOM 1596 C CA . ILE A 1 215 ? -11.374 -11.811 -10.458 1.00 96.31 215 ILE A CA 1
ATOM 1597 C C . ILE A 1 215 ? -10.961 -13.102 -9.750 1.00 96.31 215 ILE A C 1
ATOM 1599 O O . ILE A 1 215 ? -11.346 -13.340 -8.608 1.00 96.31 215 ILE A O 1
ATOM 1603 N N . GLY A 1 216 ? -10.134 -13.918 -10.412 1.00 96.62 216 GLY A N 1
ATOM 1604 C CA . GLY A 1 216 ? -9.602 -15.144 -9.818 1.00 96.62 216 GLY A CA 1
ATOM 1605 C C . GLY A 1 216 ? -8.724 -14.854 -8.602 1.00 96.62 216 GLY A C 1
ATOM 1606 O O . GLY A 1 216 ? -8.830 -15.545 -7.591 1.00 96.62 216 GLY A O 1
ATOM 1607 N N . LEU A 1 217 ? -7.910 -13.794 -8.668 1.00 97.25 217 LEU A N 1
ATOM 1608 C CA . LEU A 1 217 ? -7.097 -13.370 -7.532 1.00 97.25 217 LEU A CA 1
ATOM 1609 C C . LEU A 1 217 ? -7.959 -12.885 -6.357 1.00 97.25 217 LEU A C 1
ATOM 1611 O O . LEU A 1 217 ? -7.702 -13.281 -5.225 1.00 97.25 217 LEU A O 1
ATOM 1615 N N . ALA A 1 218 ? -8.995 -12.082 -6.616 1.00 97.56 218 ALA A N 1
ATOM 1616 C CA . ALA A 1 218 ? -9.919 -11.612 -5.585 1.00 97.56 218 ALA A CA 1
ATOM 1617 C C . ALA A 1 218 ? -10.610 -12.774 -4.862 1.00 97.56 218 ALA A C 1
ATOM 1619 O O . ALA A 1 218 ? -10.667 -12.782 -3.633 1.00 97.56 218 ALA A O 1
ATOM 1620 N N . GLN A 1 219 ? -11.070 -13.780 -5.613 1.00 97.69 219 GLN A N 1
ATOM 1621 C CA . GLN A 1 219 ? -11.660 -14.983 -5.031 1.00 97.69 219 GLN A CA 1
ATOM 1622 C C . GLN A 1 219 ? -10.645 -15.746 -4.169 1.00 97.69 219 GLN A C 1
ATOM 1624 O O . GLN A 1 219 ? -10.946 -16.065 -3.024 1.00 97.69 219 GLN A O 1
ATOM 1629 N N . GLY A 1 220 ? -9.425 -15.965 -4.668 1.00 98.31 220 GLY A N 1
ATOM 1630 C CA . GLY A 1 220 ? -8.385 -16.660 -3.907 1.00 98.31 220 GLY A CA 1
ATOM 1631 C C . GLY A 1 220 ? -7.992 -15.936 -2.616 1.00 98.31 220 GLY A C 1
ATOM 1632 O O . GLY A 1 220 ? -7.838 -16.570 -1.579 1.00 98.31 220 GLY A O 1
ATOM 1633 N N . VAL A 1 221 ? -7.863 -14.607 -2.656 1.00 98.25 221 VAL A N 1
ATOM 1634 C CA . VAL A 1 221 ? -7.524 -13.785 -1.480 1.00 98.25 221 VAL A CA 1
ATOM 1635 C C . VAL A 1 221 ? -8.646 -13.812 -0.441 1.00 98.25 221 VAL A C 1
ATOM 1637 O O . VAL A 1 221 ? -8.375 -13.903 0.756 1.00 98.25 221 VAL A O 1
ATOM 1640 N N . LYS A 1 222 ? -9.906 -13.801 -0.890 1.00 98.06 222 LYS A N 1
ATOM 1641 C CA . LYS A 1 222 ? -11.071 -13.994 -0.020 1.00 98.06 222 LYS A CA 1
ATOM 1642 C C . LYS A 1 222 ? -11.072 -15.382 0.625 1.00 98.06 222 LYS A C 1
ATOM 1644 O O . LYS A 1 222 ? -11.295 -15.483 1.827 1.00 98.06 222 LYS A O 1
ATOM 1649 N N . ASP A 1 223 ? -10.800 -16.433 -0.146 1.00 98.62 223 ASP A N 1
ATOM 1650 C CA . ASP A 1 223 ? -10.757 -17.813 0.357 1.00 98.62 223 ASP A CA 1
ATOM 1651 C C . ASP A 1 223 ? -9.589 -18.041 1.332 1.00 98.62 223 ASP A C 1
ATOM 1653 O O . ASP A 1 223 ? -9.715 -18.827 2.269 1.00 98.62 223 ASP A O 1
ATOM 1657 N N . ALA A 1 224 ? -8.487 -17.300 1.168 1.00 98.62 224 ALA A N 1
ATOM 1658 C CA . ALA A 1 224 ? -7.372 -17.251 2.117 1.00 98.62 224 ALA A CA 1
ATOM 1659 C C . ALA A 1 224 ? -7.701 -16.484 3.418 1.00 98.62 224 ALA A C 1
ATOM 1661 O O . ALA A 1 224 ? -6.901 -16.495 4.351 1.00 98.62 224 ALA A O 1
ATOM 1662 N N . GLY A 1 225 ? -8.872 -15.841 3.496 1.00 98.50 225 GLY A N 1
ATOM 1663 C CA . GLY A 1 225 ? -9.405 -15.217 4.708 1.00 98.50 225 GLY A CA 1
ATOM 1664 C C . GLY A 1 225 ? -9.187 -13.707 4.831 1.00 98.50 225 GLY A C 1
ATOM 1665 O O . GLY A 1 225 ? -9.457 -13.152 5.895 1.00 98.50 225 GLY A O 1
ATOM 1666 N N . ALA A 1 226 ? -8.741 -13.016 3.776 1.00 98.44 226 ALA A N 1
ATOM 1667 C CA . ALA A 1 226 ? -8.644 -11.557 3.807 1.00 98.44 226 ALA A CA 1
ATOM 1668 C C . ALA A 1 226 ? -10.032 -10.901 3.954 1.00 98.44 226 ALA A C 1
ATOM 1670 O O . ALA A 1 226 ? -11.001 -11.277 3.290 1.00 98.44 226 ALA A O 1
ATOM 1671 N N . ALA A 1 227 ? -10.117 -9.878 4.801 1.00 98.31 227 ALA A N 1
ATOM 1672 C CA . ALA A 1 227 ? -11.340 -9.149 5.120 1.00 98.31 227 ALA A CA 1
ATOM 1673 C C . ALA A 1 227 ? -11.730 -8.122 4.046 1.00 98.31 227 ALA A C 1
ATOM 1675 O O . ALA A 1 227 ? -12.910 -7.802 3.895 1.00 98.31 227 ALA A O 1
ATOM 1676 N N . PHE A 1 228 ? -10.753 -7.585 3.312 1.00 97.62 228 PHE A N 1
ATOM 1677 C CA . PHE A 1 228 ? -10.991 -6.614 2.248 1.00 97.62 228 PHE A CA 1
ATOM 1678 C C . PHE A 1 228 ? -9.895 -6.641 1.181 1.00 97.62 228 PHE A C 1
ATOM 1680 O O . PHE A 1 228 ? -8.799 -7.170 1.370 1.00 97.62 228 PHE A O 1
ATOM 1687 N N . ILE A 1 229 ? -10.203 -6.020 0.049 1.00 96.88 229 ILE A N 1
ATOM 1688 C CA . ILE A 1 229 ? -9.248 -5.710 -1.010 1.00 96.88 229 ILE A CA 1
ATOM 1689 C C . ILE A 1 229 ? -9.241 -4.197 -1.151 1.00 96.88 229 ILE A C 1
ATOM 1691 O O . ILE A 1 229 ? -10.302 -3.580 -1.264 1.00 96.88 229 ILE A O 1
ATOM 1695 N N . SER A 1 230 ? -8.056 -3.600 -1.159 1.00 95.44 230 SER A N 1
ATOM 1696 C CA . SER A 1 230 ? -7.889 -2.214 -1.574 1.00 95.44 230 SER A CA 1
ATOM 1697 C C . SER A 1 230 ? -7.266 -2.178 -2.959 1.00 95.44 230 SER A C 1
ATOM 1699 O O . SER A 1 230 ? -6.492 -3.049 -3.362 1.00 95.44 230 SER A O 1
ATOM 1701 N N . GLY A 1 231 ? -7.635 -1.175 -3.740 1.00 91.62 231 GLY A N 1
ATOM 1702 C CA . GLY A 1 231 ? -7.089 -1.031 -5.069 1.00 91.62 231 GLY A CA 1
ATOM 1703 C C . GLY A 1 231 ? -7.437 0.310 -5.692 1.00 91.62 231 GLY A C 1
ATOM 1704 O O . GLY A 1 231 ? -8.384 0.981 -5.303 1.00 91.62 231 GLY A O 1
ATOM 1705 N N . ILE A 1 232 ? -6.672 0.752 -6.670 1.00 92.44 232 ILE A N 1
ATOM 1706 C CA . ILE A 1 232 ? -5.432 0.130 -7.156 1.00 92.44 232 ILE A CA 1
ATOM 1707 C C . ILE A 1 232 ? -4.216 0.776 -6.477 1.00 92.44 232 ILE A C 1
ATOM 1709 O O . ILE A 1 232 ? -4.315 1.868 -5.922 1.00 92.44 232 ILE A O 1
ATOM 1713 N N . ASN A 1 233 ? -3.058 0.121 -6.538 1.00 93.31 233 ASN A N 1
ATOM 1714 C CA . ASN A 1 233 ? -1.786 0.840 -6.433 1.00 93.31 233 ASN A CA 1
ATOM 1715 C C . ASN A 1 233 ? -1.469 1.570 -7.757 1.00 93.31 233 ASN A C 1
ATOM 1717 O O . ASN A 1 233 ? -2.201 1.436 -8.740 1.00 93.31 233 ASN A O 1
ATOM 1721 N N . ALA A 1 234 ? -0.390 2.346 -7.793 1.00 92.19 234 ALA A N 1
ATOM 1722 C CA . ALA A 1 234 ? -0.000 3.110 -8.970 1.00 92.19 234 ALA A CA 1
ATOM 1723 C C . ALA A 1 234 ? 0.425 2.187 -10.137 1.00 92.19 234 ALA A C 1
ATOM 1725 O O . ALA A 1 234 ? 1.279 1.319 -9.934 1.00 92.19 234 ALA A O 1
ATOM 1726 N N . PRO A 1 235 ? -0.123 2.363 -11.357 1.00 92.81 235 PRO A N 1
ATOM 1727 C CA . PRO A 1 235 ? 0.308 1.614 -12.535 1.00 92.81 235 PRO A CA 1
ATOM 1728 C C . PRO A 1 235 ? 1.771 1.850 -12.899 1.00 92.81 235 PRO A C 1
ATOM 1730 O O . PRO A 1 235 ? 2.286 2.968 -12.770 1.00 92.81 235 PRO A O 1
ATOM 1733 N N . ILE A 1 236 ? 2.409 0.804 -13.422 1.00 91.06 236 ILE A N 1
ATOM 1734 C CA . ILE A 1 236 ? 3.762 0.864 -13.971 1.00 91.06 236 ILE A CA 1
ATOM 1735 C C . ILE A 1 236 ? 3.717 1.559 -15.337 1.00 91.06 236 ILE A C 1
ATOM 1737 O O . ILE A 1 236 ? 2.917 1.223 -16.210 1.00 91.06 236 ILE A O 1
ATOM 1741 N N . THR A 1 237 ? 4.588 2.543 -15.549 1.00 90.31 237 THR A N 1
ATOM 1742 C CA . THR A 1 237 ? 4.700 3.253 -16.828 1.00 90.31 237 THR A CA 1
ATOM 1743 C C . THR A 1 237 ? 6.109 3.807 -17.056 1.00 90.31 237 THR A C 1
ATOM 1745 O O . THR A 1 237 ? 7.045 3.517 -16.316 1.00 90.31 237 THR A O 1
ATOM 1748 N N . VAL A 1 238 ? 6.272 4.609 -18.105 1.00 89.25 238 VAL A N 1
ATOM 1749 C CA . VAL A 1 238 ? 7.464 5.414 -18.386 1.00 89.25 238 VAL A CA 1
ATOM 1750 C C . VAL A 1 238 ? 7.049 6.840 -18.739 1.00 89.25 238 VAL A C 1
ATOM 1752 O O . VAL A 1 238 ? 5.945 7.088 -19.230 1.00 89.25 238 VAL A O 1
ATOM 1755 N N . ALA A 1 239 ? 7.944 7.803 -18.518 1.00 87.62 239 ALA A N 1
ATOM 1756 C CA . ALA A 1 239 ? 7.693 9.175 -18.949 1.00 87.62 239 ALA A CA 1
ATOM 1757 C C . ALA A 1 239 ? 7.532 9.265 -20.481 1.00 87.62 239 ALA A C 1
ATOM 1759 O O . ALA A 1 239 ? 8.241 8.562 -21.207 1.00 87.62 239 ALA A O 1
ATOM 1760 N N . PRO A 1 240 ? 6.658 10.158 -20.993 1.00 85.12 240 PRO A N 1
ATOM 1761 C CA . PRO A 1 240 ? 6.493 10.343 -22.428 1.00 85.12 240 PRO A CA 1
ATOM 1762 C C . PRO A 1 240 ? 7.827 10.665 -23.118 1.00 85.12 240 PRO A C 1
ATOM 1764 O O . PRO A 1 240 ? 8.568 11.527 -22.621 1.00 85.12 240 PRO A O 1
ATOM 1767 N N . PRO A 1 241 ? 8.128 10.033 -24.267 1.00 86.38 241 PRO A N 1
ATOM 1768 C CA . PRO A 1 241 ? 9.365 10.294 -24.990 1.00 86.38 241 PRO A CA 1
ATOM 1769 C C . PRO A 1 241 ? 9.393 11.737 -25.507 1.00 86.38 241 PRO A C 1
ATOM 1771 O O . PRO A 1 241 ? 8.403 12.247 -26.041 1.00 86.38 241 PRO A O 1
ATOM 1774 N N . ASP A 1 242 ? 10.537 12.409 -25.383 1.00 86.62 242 ASP A N 1
ATOM 1775 C CA . ASP A 1 242 ? 10.771 13.691 -26.042 1.00 86.62 242 ASP A CA 1
ATOM 1776 C C . ASP A 1 242 ? 11.251 13.452 -27.480 1.00 86.62 242 ASP A C 1
ATOM 1778 O O . ASP A 1 242 ? 12.413 13.123 -27.734 1.00 86.62 242 ASP A O 1
ATOM 1782 N N . ILE A 1 243 ? 10.339 13.626 -28.440 1.00 88.75 243 ILE A N 1
ATOM 1783 C CA . ILE A 1 243 ? 10.617 13.430 -29.870 1.00 88.75 243 ILE A CA 1
ATOM 1784 C C . ILE A 1 243 ? 11.698 14.377 -30.410 1.00 88.75 243 ILE A C 1
ATOM 1786 O O . ILE A 1 243 ? 12.311 14.079 -31.431 1.00 88.75 243 ILE A O 1
ATOM 1790 N N . TYR A 1 244 ? 11.973 15.490 -29.723 1.00 89.00 244 TYR A N 1
ATOM 1791 C CA . TYR A 1 244 ? 13.022 16.438 -30.104 1.00 89.00 244 TYR A CA 1
ATOM 1792 C C . TYR A 1 244 ? 14.379 16.108 -29.468 1.00 89.00 244 TYR A C 1
ATOM 1794 O O . TYR A 1 244 ? 15.382 16.732 -29.807 1.00 89.00 244 TYR A O 1
ATOM 1802 N N . LYS A 1 245 ? 14.428 15.119 -28.566 1.00 86.50 245 LYS A N 1
ATOM 1803 C CA . LYS A 1 245 ? 15.645 14.648 -27.887 1.00 86.50 245 LYS A CA 1
ATOM 1804 C C . LYS A 1 245 ? 15.867 13.149 -28.086 1.00 86.50 245 LYS A C 1
ATOM 1806 O O . LYS A 1 245 ? 16.261 12.441 -27.164 1.00 86.50 245 LYS A O 1
ATOM 1811 N N . GLY A 1 246 ? 15.559 12.644 -29.281 1.00 86.12 246 GLY A N 1
ATOM 1812 C CA . GLY A 1 246 ? 15.787 11.238 -29.631 1.00 86.12 246 GLY A CA 1
ATOM 1813 C C . GLY A 1 246 ? 14.998 10.242 -28.773 1.00 86.12 246 GLY A C 1
ATOM 1814 O O . GLY A 1 246 ? 15.446 9.116 -28.589 1.00 86.12 246 GLY A O 1
ATOM 1815 N N . GLY A 1 247 ? 13.854 10.650 -28.215 1.00 86.19 247 GLY A N 1
ATOM 1816 C CA . GLY A 1 247 ? 13.028 9.810 -27.345 1.00 86.19 247 GLY A CA 1
ATOM 1817 C C . GLY A 1 247 ? 13.464 9.783 -25.877 1.00 86.19 247 GLY A C 1
ATOM 1818 O O . GLY A 1 247 ? 12.855 9.069 -25.079 1.00 86.19 247 GLY A O 1
ATOM 1819 N N . GLN A 1 248 ? 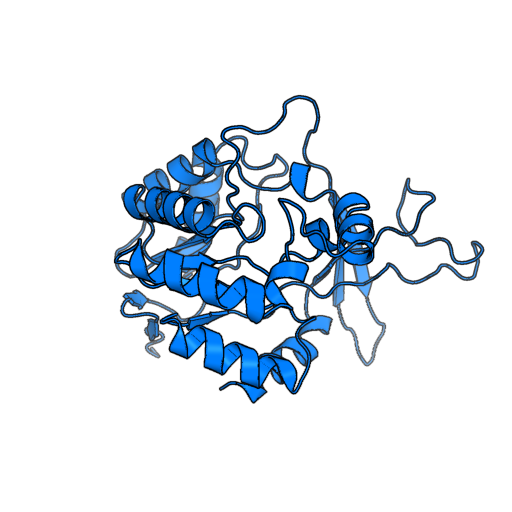14.470 10.574 -25.490 1.00 83.38 248 GLN A N 1
ATOM 1820 C CA . GLN A 1 248 ? 14.829 10.746 -24.086 1.00 83.38 248 GLN A CA 1
ATOM 1821 C C . GLN A 1 248 ? 13.643 11.327 -23.305 1.00 83.38 248 GLN A C 1
ATOM 1823 O O . GLN A 1 248 ? 12.948 12.235 -23.747 1.00 83.38 248 GLN A O 1
ATOM 1828 N N . GLY A 1 249 ? 13.378 10.765 -22.142 1.00 80.00 249 GLY A N 1
ATOM 1829 C CA . GLY A 1 249 ? 12.302 11.131 -21.243 1.00 80.00 249 GLY A CA 1
ATOM 1830 C C . GLY A 1 249 ? 12.599 12.468 -20.588 1.00 80.00 249 GLY A C 1
ATOM 1831 O O . GLY A 1 249 ? 13.745 12.888 -20.436 1.00 80.00 249 GLY A O 1
ATOM 1832 N N . LYS A 1 250 ? 11.542 13.166 -20.181 1.00 81.88 250 LYS A N 1
ATOM 1833 C CA . LYS A 1 250 ? 11.624 14.557 -19.709 1.00 81.88 250 LYS A CA 1
ATOM 1834 C C . LYS A 1 250 ? 12.102 14.699 -18.259 1.00 81.88 250 LYS A C 1
ATOM 1836 O O . LYS A 1 250 ? 11.768 15.672 -17.588 1.00 81.88 250 LYS A O 1
ATOM 1841 N N . TRP A 1 251 ? 12.864 13.735 -17.757 1.00 87.00 251 TRP A N 1
ATOM 1842 C CA . TRP A 1 251 ? 13.367 13.746 -16.391 1.00 87.00 251 TRP A CA 1
ATOM 1843 C C . TRP A 1 251 ? 14.558 14.692 -16.260 1.00 87.00 251 TRP A C 1
ATOM 1845 O O . TRP A 1 251 ? 15.666 14.391 -16.697 1.00 87.00 251 TRP A O 1
ATOM 1855 N N . THR A 1 252 ? 14.354 15.841 -15.616 1.00 81.75 252 THR A N 1
ATOM 1856 C CA . THR A 1 252 ? 15.441 16.794 -15.361 1.00 81.75 252 THR A CA 1
ATOM 1857 C C . THR A 1 252 ? 16.580 16.124 -14.588 1.00 81.75 252 THR A C 1
ATOM 1859 O O . THR A 1 252 ? 16.379 15.623 -13.477 1.00 81.75 252 THR A O 1
ATOM 1862 N N . GLY A 1 253 ? 17.783 16.138 -15.167 1.00 83.88 253 GLY A N 1
ATOM 1863 C CA . GLY A 1 253 ? 18.994 15.573 -14.567 1.00 83.88 253 GLY A CA 1
ATOM 1864 C C . GLY A 1 253 ? 19.165 14.060 -14.729 1.00 83.88 253 GLY A C 1
ATOM 1865 O O . GLY A 1 253 ? 20.119 13.527 -14.176 1.00 83.88 253 GLY A O 1
ATOM 1866 N N . LEU A 1 254 ? 18.287 13.371 -15.467 1.00 82.81 254 LEU A N 1
ATOM 1867 C CA . LEU A 1 254 ? 18.500 11.977 -15.864 1.00 82.81 254 LEU A CA 1
ATOM 1868 C C . LEU A 1 254 ? 18.697 11.891 -17.372 1.00 82.81 254 LEU A C 1
ATOM 1870 O O . LEU A 1 254 ? 18.032 12.583 -18.140 1.00 82.81 254 LEU A O 1
ATOM 1874 N N . THR A 1 255 ? 19.610 11.021 -17.790 1.00 79.12 255 THR A N 1
ATOM 1875 C CA . THR A 1 255 ? 19.792 10.680 -19.203 1.00 79.12 255 THR A CA 1
ATOM 1876 C C . THR A 1 255 ? 19.007 9.435 -19.615 1.00 79.12 255 THR A C 1
ATOM 1878 O O . THR A 1 255 ? 18.839 9.191 -20.810 1.00 79.12 255 THR A O 1
ATOM 1881 N N . SER A 1 256 ? 18.519 8.667 -18.639 1.00 79.38 256 SER A N 1
ATOM 1882 C CA . SER A 1 256 ? 17.732 7.448 -18.805 1.00 79.38 256 SER A CA 1
ATOM 1883 C C . SER A 1 256 ? 16.224 7.703 -18.685 1.00 79.38 256 SER A C 1
ATOM 1885 O O . SER A 1 256 ? 15.781 8.727 -18.158 1.00 79.38 256 SER A O 1
ATOM 1887 N N . ASN A 1 257 ? 15.436 6.728 -19.149 1.00 84.25 257 ASN A N 1
ATOM 1888 C CA . ASN A 1 257 ? 13.981 6.683 -18.992 1.00 84.25 257 ASN A CA 1
ATOM 1889 C C . ASN A 1 257 ? 13.637 5.636 -17.934 1.00 84.25 257 ASN A C 1
ATOM 1891 O O . ASN A 1 257 ? 13.376 4.492 -18.306 1.00 84.25 257 ASN A O 1
ATOM 1895 N N . PRO A 1 258 ? 13.693 5.976 -16.633 1.00 85.38 258 PRO A N 1
ATOM 1896 C CA . PRO A 1 258 ? 13.301 5.037 -15.601 1.00 85.38 258 PRO A CA 1
ATOM 1897 C C . PRO A 1 258 ? 11.834 4.653 -15.780 1.00 85.38 258 PRO A C 1
ATOM 1899 O O . PRO A 1 258 ? 10.999 5.479 -16.176 1.00 85.38 258 PRO A O 1
ATOM 1902 N N . ILE A 1 259 ? 11.542 3.402 -15.441 1.00 87.69 259 ILE A N 1
ATOM 1903 C CA . ILE A 1 259 ? 10.186 2.982 -15.119 1.00 87.69 259 ILE A CA 1
ATOM 1904 C C . ILE A 1 259 ? 9.713 3.833 -13.935 1.00 87.69 259 ILE A C 1
ATOM 1906 O O . ILE A 1 259 ? 10.477 4.139 -13.018 1.00 87.69 259 ILE A O 1
ATOM 1910 N N . CYS A 1 260 ? 8.470 4.286 -13.993 1.00 89.06 260 CYS A N 1
ATOM 1911 C CA . CYS A 1 260 ? 7.881 5.163 -12.999 1.00 89.06 260 CYS A CA 1
ATOM 1912 C C . CYS A 1 260 ? 6.440 4.760 -12.692 1.00 89.06 260 CYS A C 1
ATOM 1914 O O . CYS A 1 260 ? 5.794 4.033 -13.445 1.00 89.06 260 CYS A O 1
ATOM 1916 N N . ALA A 1 261 ? 5.944 5.256 -11.566 1.00 91.12 261 ALA A N 1
ATOM 1917 C CA . ALA A 1 261 ? 4.565 5.099 -11.144 1.00 91.12 261 ALA A CA 1
ATOM 1918 C C . ALA A 1 261 ? 3.703 6.237 -11.709 1.00 91.12 261 ALA A C 1
ATOM 1920 O O . ALA A 1 261 ? 4.111 7.402 -11.673 1.00 91.12 261 ALA A O 1
ATOM 1921 N N . ALA A 1 262 ? 2.512 5.908 -12.207 1.00 90.94 262 ALA A N 1
ATOM 1922 C CA . ALA A 1 262 ? 1.486 6.869 -12.604 1.00 90.94 262 ALA A CA 1
ATOM 1923 C C . ALA A 1 262 ? 0.455 7.061 -11.484 1.00 90.94 262 ALA A C 1
ATOM 1925 O O . ALA A 1 262 ? -0.100 6.081 -11.010 1.00 90.94 262 ALA A O 1
ATOM 1926 N N . LEU A 1 263 ? 0.171 8.303 -11.077 1.00 89.69 263 LEU A N 1
ATOM 1927 C CA . LEU A 1 263 ? -0.810 8.601 -10.023 1.00 89.69 263 LEU A CA 1
ATOM 1928 C C . LEU A 1 263 ? -1.779 9.717 -10.408 1.00 89.69 263 LEU A C 1
ATOM 1930 O O . LEU A 1 263 ? -1.391 10.676 -11.082 1.00 89.69 263 LEU A O 1
ATOM 1934 N N . GLY A 1 264 ? -3.023 9.620 -9.952 1.00 87.94 264 GLY A N 1
ATOM 1935 C CA . GLY A 1 264 ? -4.012 10.696 -10.016 1.00 87.94 264 GLY A CA 1
ATOM 1936 C C . GLY A 1 264 ? -5.161 10.412 -10.989 1.00 87.94 264 GLY A C 1
ATOM 1937 O O . GLY A 1 264 ? -5.408 9.270 -11.352 1.00 87.94 264 GLY A O 1
ATOM 1938 N N . PRO A 1 265 ? -5.889 11.435 -11.466 1.00 87.12 265 PRO A N 1
ATOM 1939 C CA . PRO A 1 265 ? -7.119 11.257 -12.245 1.00 87.12 265 PRO A CA 1
ATOM 1940 C C . PRO A 1 265 ? -7.070 10.308 -13.455 1.00 87.12 265 PRO A C 1
ATOM 1942 O O . PRO A 1 265 ? -8.117 9.825 -13.872 1.00 87.12 265 PRO A O 1
ATOM 1945 N N . TRP A 1 266 ? -5.911 10.055 -14.061 1.00 82.88 266 TRP A N 1
ATOM 1946 C CA . TRP A 1 266 ? -5.755 9.132 -15.193 1.00 82.88 266 TRP A CA 1
ATOM 1947 C C . TRP A 1 266 ? -5.837 7.636 -14.851 1.00 82.88 266 TRP A C 1
ATOM 1949 O O . TRP A 1 266 ? -6.262 6.854 -15.701 1.00 82.88 266 TRP A O 1
ATOM 1959 N N . ASP A 1 267 ? -5.477 7.227 -13.634 1.00 88.50 267 ASP A N 1
ATOM 1960 C CA . ASP A 1 267 ? -5.478 5.819 -13.225 1.00 88.50 267 ASP A CA 1
ATOM 1961 C C . ASP A 1 267 ? -6.878 5.362 -12.776 1.00 88.50 267 ASP A C 1
ATOM 1963 O O . ASP A 1 267 ? -7.168 4.164 -12.743 1.00 88.50 267 ASP A O 1
ATOM 1967 N N . ARG A 1 268 ? -7.806 6.314 -12.571 1.00 89.19 268 ARG A N 1
ATOM 1968 C CA . ARG A 1 268 ? -9.196 6.063 -12.159 1.00 89.19 268 ARG A CA 1
ATOM 1969 C C . ARG A 1 268 ? -9.919 5.051 -13.040 1.00 89.19 268 ARG A C 1
ATOM 1971 O O . ARG A 1 268 ? -10.794 4.343 -12.564 1.00 89.19 268 ARG A O 1
ATOM 1978 N N . PHE A 1 269 ? -9.603 4.994 -14.334 1.00 88.50 269 PHE A N 1
ATOM 1979 C CA . PHE A 1 269 ? -10.266 4.069 -15.255 1.00 88.50 269 PHE A CA 1
ATOM 1980 C C . PHE A 1 269 ? -9.800 2.629 -15.034 1.00 88.50 269 PHE A C 1
ATOM 1982 O O . PHE A 1 269 ? -10.603 1.703 -15.141 1.00 88.50 269 PHE A O 1
ATOM 1989 N N . LEU A 1 270 ? -8.526 2.444 -14.673 1.00 91.25 270 LEU A N 1
ATOM 1990 C CA . LEU A 1 270 ? -8.011 1.153 -14.226 1.00 91.25 270 LEU A CA 1
ATOM 1991 C C . LEU A 1 270 ? -8.617 0.787 -12.872 1.00 91.25 270 LEU A C 1
ATOM 1993 O O . LEU A 1 270 ? -9.038 -0.355 -12.706 1.00 91.25 270 LEU A O 1
ATOM 1997 N N . LEU A 1 271 ? -8.752 1.757 -11.960 1.00 92.06 271 LEU A N 1
ATOM 1998 C CA . LEU A 1 271 ? -9.439 1.567 -10.682 1.00 92.06 271 LEU A CA 1
ATOM 1999 C C . LEU A 1 271 ? -10.885 1.102 -10.882 1.00 92.06 271 LEU A C 1
ATOM 2001 O O . LEU A 1 271 ? -11.262 0.061 -10.355 1.00 92.06 271 LEU A O 1
ATOM 2005 N N . TYR A 1 272 ? -11.682 1.819 -11.681 1.00 92.44 272 TYR A N 1
ATOM 2006 C CA . TYR A 1 272 ? -13.083 1.468 -11.935 1.00 92.44 272 TYR A CA 1
ATOM 2007 C C . TYR A 1 272 ? -13.226 0.100 -12.582 1.00 92.44 272 TYR A C 1
ATOM 2009 O O . TYR A 1 272 ? -14.101 -0.666 -12.193 1.00 92.44 272 TYR A O 1
ATOM 2017 N N . ARG A 1 273 ? -12.363 -0.227 -13.549 1.00 92.06 273 ARG A N 1
ATOM 2018 C CA . ARG A 1 273 ? -12.366 -1.550 -14.170 1.00 92.06 273 ARG A CA 1
ATOM 2019 C C . ARG A 1 273 ? -12.016 -2.630 -13.148 1.00 92.06 273 ARG A C 1
ATOM 2021 O O . ARG A 1 273 ? -12.726 -3.622 -13.060 1.00 92.06 273 ARG A O 1
ATOM 2028 N N . ASN A 1 274 ? -10.921 -2.473 -12.409 1.00 92.06 274 ASN A N 1
ATOM 2029 C CA . ASN A 1 274 ? -10.423 -3.528 -11.529 1.00 92.06 274 ASN A CA 1
ATOM 2030 C C . ASN A 1 274 ? -11.341 -3.723 -10.320 1.00 92.06 274 ASN A C 1
ATOM 2032 O O . ASN A 1 274 ? -11.783 -4.841 -10.089 1.00 92.06 274 ASN A O 1
ATOM 2036 N N . LEU A 1 275 ? -11.687 -2.654 -9.596 1.00 91.06 275 LEU A N 1
ATOM 2037 C CA . LEU A 1 275 ? -12.571 -2.764 -8.435 1.00 91.06 275 LEU A CA 1
ATOM 2038 C C . LEU A 1 275 ? -14.028 -3.036 -8.825 1.00 91.06 275 LEU A C 1
ATOM 2040 O O . LEU A 1 275 ? -14.685 -3.854 -8.193 1.00 91.06 275 LEU A O 1
ATOM 2044 N N . GLY A 1 276 ? -14.525 -2.420 -9.900 1.00 92.12 276 GLY A N 1
ATOM 2045 C CA . GLY A 1 276 ? -15.902 -2.631 -10.355 1.00 92.12 276 GLY A CA 1
ATOM 2046 C C . GLY A 1 276 ? -16.169 -4.020 -10.942 1.00 92.12 276 GLY A C 1
ATOM 2047 O O . GLY A 1 276 ? -17.324 -4.377 -11.136 1.00 92.12 276 GLY A O 1
ATOM 2048 N N . THR A 1 277 ? -15.128 -4.806 -11.248 1.00 90.19 277 THR A N 1
ATOM 2049 C CA . THR A 1 277 ? -15.281 -6.200 -11.712 1.00 90.19 277 THR A CA 1
ATOM 2050 C C . THR A 1 277 ? -15.168 -7.234 -10.594 1.00 90.19 277 THR A C 1
ATOM 2052 O O . THR A 1 277 ? -15.445 -8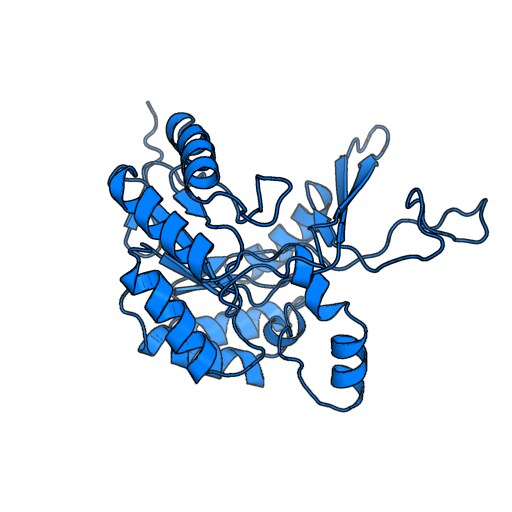.405 -10.850 1.00 90.19 277 THR A O 1
ATOM 2055 N N . ILE A 1 278 ? -14.780 -6.826 -9.380 1.00 91.00 278 ILE A N 1
ATOM 2056 C CA . ILE A 1 278 ? -14.699 -7.703 -8.198 1.00 91.00 278 ILE A CA 1
ATOM 2057 C C . ILE A 1 278 ? -15.793 -7.417 -7.158 1.00 91.00 278 ILE A C 1
ATOM 2059 O O . ILE A 1 278 ? -16.001 -8.244 -6.272 1.00 91.00 278 ILE A O 1
ATOM 2063 N N . SER A 1 279 ? -16.450 -6.253 -7.248 1.00 70.88 279 SER A N 1
ATOM 2064 C CA . SER A 1 279 ? -17.551 -5.813 -6.379 1.00 70.88 279 SER A CA 1
ATOM 2065 C C . SER A 1 279 ? -18.876 -6.494 -6.691 1.00 70.88 279 SER A C 1
ATOM 2067 O O . SER A 1 279 ? -19.185 -6.588 -7.902 1.00 70.88 279 SER A O 1
#

pLDDT: mean 89.99, std 8.95, range [50.62, 98.88]

Foldseek 3Di:
DDQQWDQAQNAIFSHPAADDADDPDQWLCPDLLVVLVVRVVVVVVPHREYEYHAEEAAADQDPVQAWDKDKDWDADDPPVGDIWIWIDTADSNNHRYLNSLLVNLLNNQVPPDSNYFYEYRYQFFWLPLVRLQVSLLSNVVSPHQEYEDQLADQNLCQDPVNVVCVVVVHHGGRNGQVCQLDLVRVLSSLLSNQVSDDHAYEYEHYLVCDPPSLQVSLVSSVVSPHRYYHDDFFHKDWAAFDPVLVGQHPGVPDRHTGTITMDDDVCVVSVCRNVVNND

Secondary structure (DSSP, 8-state):
-----EEETTEEES-S-EE-S---STTSSS-HHHHHHHHHHHHHTT-SEEEPP-B-S-SS--TTS---EEEEEEEPPTTT--EEEEEEE-GGGTSBPHHHHHHHHHHHHHHS-TTSEEEEEE--STT-HHHHHHHHHHHHHTT-SEEEEE---HHHHTSHHHHHHHHHT---TT-THHHHT-HHHHHHHHHHHHHH-SS-EEEE--TTS-TTHHHHHHHHHHHTT-SEEE---PPEEEPPB-GGGTT-B--TT-SS--EEEEESTTTHHHHHHHHHTT-

Radius of gyration: 18.65 Å; chains: 1; bounding box: 51×41×52 Å

Sequence (279 aa):
MADLSVVFAGKKLRSPLGIASHAVFNGGLIDPHKEADHLMEYVEMGAGYVYTPFINNEDEHPKEAPPAWKFMNVRSRSPFAMEGLLVATEANRIMCRLNPGLTLIETLREDLPDDVAVIANMIGPGADKEGWADLCKMAEDAGADIIEMNVSCPIPASEAAAVTGYQTGDLCEAAGALLGDSPALLLPVVEAVVKAVQIPVGVKFTPETGFPRVIGLAQGVKDAGAAFISGINAPITVAPPDIYKGGQGKWTGLTSNPICAALGPWDRFLLYRNLGTIS